Protein AF-A0A950G9J5-F1 (afdb_monomer_lite)

Secondary structure (DSSP, 8-state):
-HHHHHHHHHHHHHHHHHHHTTTTSEE--SS-BTTB-S-EE----HHHHHHHHHHHHHHHHHHHHHHHHTSTT--HHHHHHHHHHHHHHHHHHHHHHHHHHHH-----HHHHT--TTS---TT-EETTEEPP-TTSSSHHHHHHHHHHHHHHHHHHHHTT---HHHHHHHHHHHHHHHHTT-HHHHHHHHHHHHHHHHHHHHTT----HHHHHHHHHHHHHHHHIIIIIHHHH-TTTHHHHHHHHHHHH-TTSSHHHHHHHHHHHHHHHHH--

Foldseek 3Di:
DVLVVVLVVLLCCLPPVLVVCFQVDWADDPDPDVVDNDTDGRHNDPVSVVVNVVSVVVVVVVVVVVVQCPDPPDPVVVVLVVLLVVLVVLLVQQVVVVCCQQPVDDHPCCVLVVDPVAQAPQPDDQQPDGATQRSHSALLVSLVSLLVLLVSLLLCVQVVVDDVSSVVSNVSSLLSSLSNLDPSNLCCLLPVLVVVCVVCVVVVNNRPPVSVVVSVVSNVCSVCVLVPVQCVSDVVCPVSSCRSVCCSVVVCPDPVNVSVVVVVVVVVVVVVD

Sequence (273 aa):
MPLFLVTVYALASAVLLPRFLEGAVHVWPQRLDPLIRDAAPLSPSRGNLTQSFYLILDVSLVTLTALYATRRRFQHIVLAKTFLCSGYVAVFIALWQFASNLTGLFYPEQFLHSNTTWTIFSAQVVGDVRRLNGSFPEPSSLAFFLCGVVFSCFWLVLRGHRRTSVSVLLVLATFTNLLSTSTTAIVATAVGMPAMIVIQWVRGRAPGLGLIGLGLAAILATGLFGTMILPAVAPKLNRAIYEVVQGTAEKEQTDSYDVRTRMDRDSIDVAFE

pLDDT: mean 75.79, std 15.03, range [42.34, 96.88]

Structure (mmCIF, N/CA/C/O backbone):
data_AF-A0A950G9J5-F1
#
_entry.id   AF-A0A950G9J5-F1
#
loop_
_atom_site.group_PDB
_atom_site.id
_atom_site.type_symbol
_atom_site.label_atom_id
_atom_site.label_alt_id
_atom_site.label_comp_id
_atom_site.label_asym_id
_atom_site.label_entity_id
_atom_site.label_seq_id
_atom_site.pdbx_PDB_ins_code
_atom_site.Cartn_x
_atom_site.Cartn_y
_atom_site.Cartn_z
_atom_site.occupancy
_atom_site.B_iso_or_equiv
_atom_site.auth_seq_id
_atom_site.auth_comp_id
_atom_site.auth_asym_id
_atom_site.auth_atom_id
_atom_site.pdbx_PDB_model_num
ATOM 1 N N . MET A 1 1 ? -18.919 5.846 -14.895 1.00 68.69 1 MET A N 1
ATOM 2 C CA . MET A 1 1 ? -18.792 6.680 -16.108 1.00 68.69 1 MET A CA 1
ATOM 3 C C . MET A 1 1 ? -17.338 7.042 -16.405 1.00 68.69 1 MET A C 1
ATOM 5 O O . MET A 1 1 ? -16.856 6.529 -17.403 1.00 68.69 1 MET A O 1
ATOM 9 N N . PRO A 1 2 ? -16.592 7.783 -15.558 1.00 87.06 2 PRO A N 1
ATOM 10 C CA . PRO A 1 2 ? -15.211 8.174 -15.887 1.00 87.06 2 PRO A CA 1
ATOM 11 C C . PRO A 1 2 ? -14.258 6.981 -16.059 1.00 87.06 2 PRO A C 1
ATOM 13 O O . PRO A 1 2 ? -13.488 6.966 -17.010 1.00 87.06 2 PRO A O 1
ATOM 16 N N . LEU A 1 3 ? -14.373 5.946 -15.213 1.00 87.94 3 LEU A N 1
ATOM 17 C CA . LEU A 1 3 ? -13.550 4.731 -15.314 1.00 87.94 3 LEU A CA 1
ATOM 18 C C . LEU A 1 3 ? -13.645 4.079 -16.703 1.00 87.94 3 LEU A C 1
ATOM 20 O O . LEU A 1 3 ? -12.627 3.868 -17.343 1.00 87.94 3 LEU A O 1
ATOM 24 N N . PHE A 1 4 ? -14.863 3.833 -17.195 1.00 90.06 4 PHE A N 1
ATOM 25 C CA . PHE A 1 4 ? -15.083 3.190 -18.493 1.00 90.06 4 PHE A CA 1
ATOM 26 C C . PHE A 1 4 ? -14.575 4.027 -19.669 1.00 90.06 4 PHE A C 1
ATOM 28 O O . PHE A 1 4 ? -14.038 3.464 -20.615 1.00 90.06 4 PHE A O 1
ATOM 35 N N . LEU A 1 5 ? -14.711 5.356 -19.609 1.00 92.31 5 LEU A N 1
ATOM 36 C CA . LEU A 1 5 ? -14.185 6.241 -20.653 1.00 92.31 5 LEU A CA 1
ATOM 37 C C . LEU A 1 5 ? -12.657 6.161 -20.725 1.00 92.31 5 LEU A C 1
ATOM 39 O O . LEU A 1 5 ? -12.106 6.013 -21.813 1.00 92.31 5 LEU A O 1
ATOM 43 N N . VAL A 1 6 ? -11.986 6.181 -19.569 1.00 92.00 6 VAL A N 1
ATOM 44 C CA . VAL A 1 6 ? -10.530 6.002 -19.490 1.00 92.00 6 VAL A CA 1
ATOM 45 C C . VAL A 1 6 ? -10.125 4.613 -19.985 1.00 92.00 6 VAL A C 1
ATOM 47 O O . VAL A 1 6 ? -9.149 4.498 -20.717 1.00 92.00 6 VAL A O 1
ATOM 50 N N . THR A 1 7 ? -10.889 3.566 -19.659 1.00 92.62 7 THR A N 1
ATOM 51 C CA . THR A 1 7 ? -10.638 2.208 -20.162 1.00 92.62 7 THR A CA 1
ATOM 52 C C . THR A 1 7 ? -10.741 2.135 -21.679 1.00 92.62 7 THR A C 1
ATOM 54 O O . THR A 1 7 ? -9.837 1.613 -22.320 1.00 92.62 7 THR A O 1
ATOM 57 N N . VAL A 1 8 ? -11.812 2.672 -22.270 1.00 94.12 8 VAL A N 1
ATOM 58 C CA . VAL A 1 8 ? -11.995 2.677 -23.729 1.00 94.12 8 VAL A CA 1
ATOM 59 C C . VAL A 1 8 ? -10.877 3.462 -24.408 1.00 94.12 8 VAL A C 1
ATOM 61 O O . VAL A 1 8 ? -10.303 2.977 -25.379 1.00 94.12 8 VAL A O 1
ATOM 64 N N . TYR A 1 9 ? -10.521 4.631 -23.870 1.00 94.31 9 TYR A N 1
ATOM 65 C CA . TYR A 1 9 ? -9.397 5.424 -24.361 1.00 94.31 9 TYR A CA 1
ATOM 66 C C . TYR A 1 9 ? -8.078 4.640 -24.309 1.00 94.31 9 TYR A C 1
ATOM 68 O O . TYR A 1 9 ? -7.367 4.563 -25.310 1.00 94.31 9 TYR A O 1
ATOM 76 N N . ALA A 1 10 ? -7.777 3.999 -23.177 1.00 92.19 10 ALA A N 1
ATOM 77 C CA . ALA A 1 10 ? -6.569 3.200 -23.011 1.00 92.19 10 ALA A CA 1
ATOM 78 C C . ALA A 1 10 ? -6.528 2.018 -23.993 1.00 92.19 10 ALA A C 1
ATOM 80 O O . ALA A 1 10 ? -5.521 1.832 -24.672 1.00 92.19 10 ALA A O 1
ATOM 81 N N . LEU A 1 11 ? -7.629 1.275 -24.148 1.00 93.31 11 LEU A N 1
ATOM 82 C CA . LEU A 1 11 ? -7.722 0.165 -25.103 1.00 93.31 11 LEU A CA 1
ATOM 83 C C . LEU A 1 11 ? -7.553 0.632 -26.553 1.00 93.31 11 LEU A C 1
ATOM 85 O O . LEU A 1 11 ? -6.810 0.014 -27.315 1.00 93.31 11 LEU A O 1
ATOM 89 N N . ALA A 1 12 ? -8.195 1.740 -26.928 1.00 92.62 12 ALA A N 1
ATOM 90 C CA . ALA A 1 12 ? -8.039 2.324 -28.255 1.00 92.62 12 ALA A CA 1
ATOM 91 C C . ALA A 1 12 ? -6.582 2.744 -28.497 1.00 92.62 12 ALA A C 1
ATOM 93 O O . ALA A 1 12 ? -5.999 2.387 -29.518 1.00 92.62 12 ALA A O 1
ATOM 94 N N . SER A 1 13 ? -5.959 3.426 -27.532 1.00 90.31 13 SER A N 1
ATOM 95 C CA . SER A 1 13 ? -4.561 3.855 -27.631 1.00 90.31 13 SER A CA 1
ATOM 96 C C . SER A 1 13 ? -3.588 2.676 -27.747 1.00 90.31 13 SER A C 1
ATOM 98 O O . SER A 1 13 ? -2.684 2.718 -28.577 1.00 90.31 13 SER A O 1
ATOM 100 N N . ALA A 1 14 ? -3.820 1.583 -27.011 1.00 88.69 14 ALA A N 1
ATOM 101 C CA . ALA A 1 14 ? -2.971 0.394 -27.021 1.00 88.69 14 ALA A CA 1
ATOM 102 C C . ALA A 1 14 ? -2.957 -0.340 -28.373 1.00 88.69 14 ALA A C 1
ATOM 104 O O . ALA A 1 14 ? -1.979 -1.030 -28.671 1.00 88.69 14 ALA A O 1
ATOM 105 N N . VAL A 1 15 ? -4.016 -0.190 -29.180 1.00 88.31 15 VAL A N 1
ATOM 106 C CA . VAL A 1 15 ? -4.144 -0.781 -30.523 1.00 88.31 15 VAL A CA 1
ATOM 107 C C . VAL A 1 15 ? -3.722 0.197 -31.620 1.00 88.31 15 VAL A C 1
ATOM 109 O O . VAL A 1 15 ? -3.069 -0.208 -32.581 1.00 88.31 15 VAL A O 1
ATOM 112 N N . LEU A 1 16 ? -4.105 1.469 -31.496 1.00 90.62 16 LEU A N 1
ATOM 113 C CA . LEU A 1 16 ? -3.913 2.472 -32.540 1.00 90.62 16 LEU A CA 1
ATOM 114 C C . LEU A 1 16 ? -2.498 3.061 -32.518 1.00 90.62 16 LEU A C 1
ATOM 116 O O . LEU A 1 16 ? -1.833 3.064 -33.552 1.00 90.62 16 LEU A O 1
ATOM 120 N N . LEU A 1 17 ? -2.008 3.522 -31.362 1.00 88.88 17 LEU A N 1
ATOM 121 C CA . LEU A 1 17 ? -0.735 4.253 -31.284 1.00 88.88 17 LEU A CA 1
ATOM 122 C C . LEU A 1 17 ? 0.480 3.453 -31.775 1.00 88.88 17 LEU A C 1
ATOM 124 O O . LEU A 1 17 ? 1.263 4.026 -32.526 1.00 88.88 17 LEU A O 1
ATOM 128 N N . PRO A 1 18 ? 0.640 2.150 -31.460 1.00 86.19 18 PRO A N 1
ATOM 129 C CA . PRO A 1 18 ? 1.789 1.386 -31.948 1.00 86.19 18 PRO A CA 1
ATOM 130 C C . PRO A 1 18 ? 1.838 1.239 -33.466 1.00 86.19 18 PRO A C 1
ATOM 132 O O . PRO A 1 18 ? 2.907 0.982 -33.994 1.00 86.19 18 PRO A O 1
ATOM 135 N N . ARG A 1 19 ? 0.691 1.364 -34.148 1.00 88.00 19 ARG A N 1
ATOM 136 C CA . ARG A 1 19 ? 0.592 1.301 -35.614 1.00 88.00 19 ARG A CA 1
ATOM 137 C C . ARG A 1 19 ? 0.794 2.668 -36.253 1.00 88.00 19 ARG A C 1
ATOM 139 O O . ARG A 1 19 ? 1.426 2.775 -37.291 1.00 88.00 19 ARG A O 1
ATOM 146 N N . PHE A 1 20 ? 0.247 3.719 -35.641 1.00 87.25 20 PHE A N 1
ATOM 147 C CA . PHE A 1 20 ? 0.413 5.087 -36.140 1.00 87.25 20 PHE A CA 1
ATOM 148 C C . PHE A 1 20 ? 1.844 5.604 -35.988 1.00 87.25 20 PHE A C 1
ATOM 150 O O . PHE A 1 20 ? 2.289 6.402 -36.803 1.00 87.25 20 PHE A O 1
ATOM 157 N N . LEU A 1 21 ? 2.542 5.161 -34.944 1.00 86.19 21 LEU A N 1
ATOM 158 C CA . LEU A 1 21 ? 3.904 5.578 -34.613 1.00 86.19 21 LEU A CA 1
ATOM 159 C C . LEU A 1 21 ? 4.929 4.472 -34.907 1.00 86.19 21 LEU A C 1
ATOM 161 O O . LEU A 1 21 ? 6.044 4.507 -34.384 1.00 86.19 21 LEU A O 1
ATOM 165 N N . GLU A 1 22 ? 4.540 3.479 -35.711 1.00 85.38 22 GLU A N 1
ATOM 166 C CA . GLU A 1 22 ? 5.385 2.336 -36.041 1.00 85.38 22 GLU A CA 1
ATOM 167 C C . GLU A 1 22 ? 6.672 2.803 -36.726 1.00 85.38 22 GLU A C 1
ATOM 169 O O . GLU A 1 22 ? 6.629 3.545 -37.707 1.00 85.38 22 GLU A O 1
ATOM 174 N N . GLY A 1 23 ? 7.827 2.424 -36.174 1.00 80.31 23 GLY A N 1
ATOM 175 C CA . GLY A 1 23 ? 9.145 2.830 -36.683 1.00 80.31 23 GLY A CA 1
ATOM 176 C C . GLY A 1 23 ? 9.508 4.314 -36.515 1.00 80.31 23 GLY A C 1
ATOM 177 O O . GLY A 1 23 ? 10.674 4.660 -36.673 1.00 80.31 23 GLY A O 1
ATOM 178 N N . ALA A 1 24 ? 8.555 5.181 -36.162 1.00 81.06 24 ALA A N 1
ATOM 179 C CA . ALA A 1 24 ? 8.783 6.613 -35.955 1.00 81.06 24 ALA A CA 1
ATOM 180 C C . ALA A 1 24 ? 9.247 6.949 -34.529 1.00 81.06 24 ALA A C 1
ATOM 182 O O . ALA A 1 24 ? 9.885 7.975 -34.312 1.00 81.06 24 ALA A O 1
ATOM 183 N N . VAL A 1 25 ? 8.920 6.100 -33.550 1.00 81.19 25 VAL A N 1
ATOM 184 C CA . VAL A 1 25 ? 9.275 6.291 -32.137 1.00 81.19 25 VAL A CA 1
ATOM 185 C C . VAL A 1 25 ? 10.049 5.074 -31.650 1.00 81.19 25 VAL A C 1
ATOM 187 O O . VAL A 1 25 ? 9.590 3.948 -31.825 1.00 81.19 25 VAL A O 1
ATOM 190 N N . HIS A 1 26 ? 11.198 5.285 -31.013 1.00 80.00 26 HIS A N 1
ATOM 191 C CA . HIS A 1 26 ? 11.937 4.216 -30.345 1.00 80.00 26 HIS A CA 1
ATOM 192 C C . HIS A 1 26 ? 11.438 4.069 -28.908 1.00 80.00 26 HIS A C 1
ATOM 194 O O . HIS A 1 26 ? 11.263 5.051 -28.191 1.00 80.00 26 HIS A O 1
ATOM 200 N N . VAL A 1 27 ? 11.166 2.834 -28.494 1.00 77.62 27 VAL A N 1
ATOM 201 C CA . VAL A 1 27 ? 10.678 2.514 -27.155 1.00 77.62 27 VAL A CA 1
ATOM 202 C C . VAL A 1 27 ? 11.496 1.404 -26.534 1.00 77.62 27 VAL A C 1
ATOM 204 O O . VAL A 1 27 ? 11.954 0.465 -27.187 1.00 77.62 27 VAL A O 1
ATOM 207 N N . TRP A 1 28 ? 11.620 1.483 -25.221 1.00 75.44 28 TRP A N 1
ATOM 208 C CA . TRP A 1 28 ? 12.223 0.416 -24.456 1.00 75.44 28 TRP A CA 1
ATOM 209 C C . TRP A 1 28 ? 11.244 -0.751 -24.279 1.00 75.44 28 TRP A C 1
ATOM 211 O O . TRP A 1 28 ? 10.085 -0.538 -23.898 1.00 75.44 28 TRP A O 1
ATOM 221 N N . PRO A 1 29 ? 11.670 -1.995 -24.553 1.00 70.69 29 PRO A N 1
ATOM 222 C CA . PRO A 1 29 ? 10.783 -3.145 -24.495 1.00 70.69 29 PRO A CA 1
ATOM 223 C C . PRO A 1 29 ? 10.323 -3.432 -23.057 1.00 70.69 29 PRO A C 1
ATOM 225 O O . PRO A 1 29 ? 11.100 -3.416 -22.106 1.00 70.69 29 PRO A O 1
ATOM 228 N N . GLN A 1 30 ? 9.033 -3.754 -22.898 1.00 64.88 30 GLN A N 1
ATOM 229 C CA . GLN A 1 30 ? 8.416 -4.041 -21.590 1.00 64.88 30 GLN A CA 1
ATOM 230 C C . GLN A 1 30 ? 8.987 -5.283 -20.893 1.00 64.88 30 GLN A C 1
ATOM 232 O O . GLN A 1 30 ? 8.911 -5.405 -19.671 1.00 64.88 30 GLN A O 1
ATOM 237 N N . ARG A 1 31 ? 9.524 -6.230 -21.665 1.00 61.94 31 ARG A N 1
ATOM 238 C CA . ARG A 1 31 ? 10.379 -7.302 -21.162 1.00 61.94 31 ARG A CA 1
ATOM 239 C C . ARG A 1 31 ? 11.755 -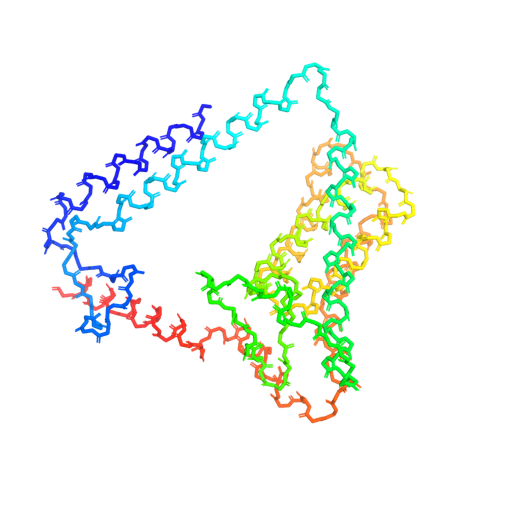7.073 -21.753 1.00 61.94 31 ARG A C 1
ATOM 241 O O . ARG A 1 31 ? 11.878 -7.059 -22.972 1.00 61.94 31 ARG A O 1
ATOM 248 N N . LEU A 1 32 ? 12.748 -6.917 -20.886 1.00 57.34 32 LEU A N 1
ATOM 249 C CA . LEU A 1 32 ? 14.148 -6.901 -21.287 1.00 57.34 32 LEU A CA 1
ATOM 250 C C . LEU A 1 32 ? 14.461 -8.271 -21.896 1.00 57.34 32 LEU A C 1
ATOM 252 O O . LEU A 1 32 ? 14.523 -9.275 -21.183 1.00 57.34 32 LEU A O 1
ATOM 256 N N . ASP A 1 33 ? 14.563 -8.321 -23.219 1.00 56.34 33 ASP A N 1
ATOM 257 C CA . ASP A 1 33 ? 15.090 -9.486 -23.913 1.00 56.34 33 ASP A CA 1
ATOM 258 C C . ASP A 1 33 ? 16.612 -9.479 -23.699 1.00 56.34 33 ASP A C 1
ATOM 260 O O . ASP A 1 33 ? 17.244 -8.446 -23.934 1.00 56.34 33 ASP A O 1
ATOM 264 N N . PRO A 1 34 ? 17.236 -10.581 -23.247 1.00 55.72 34 PRO A N 1
ATOM 265 C CA . PRO A 1 34 ? 18.688 -10.641 -23.113 1.00 55.72 34 PRO A CA 1
ATOM 266 C C . PRO A 1 34 ? 19.445 -10.252 -24.396 1.00 55.72 34 PRO A C 1
ATOM 268 O O . PRO A 1 34 ? 20.601 -9.834 -24.300 1.00 55.72 34 PRO A O 1
ATOM 271 N N . LEU A 1 35 ? 18.806 -10.397 -25.566 1.00 55.34 35 LEU A N 1
ATOM 272 C CA . LEU A 1 35 ? 19.358 -10.100 -26.890 1.00 55.34 35 LEU A CA 1
ATOM 273 C C . LEU A 1 35 ? 19.083 -8.669 -27.379 1.00 55.34 35 LEU A C 1
ATOM 275 O O . LEU A 1 35 ? 19.816 -8.186 -28.236 1.00 55.34 35 LEU A O 1
ATOM 279 N N . ILE A 1 36 ? 18.058 -7.991 -26.853 1.00 56.00 36 ILE A N 1
ATOM 280 C CA . ILE A 1 36 ? 17.687 -6.620 -27.238 1.00 56.00 36 ILE A CA 1
ATOM 281 C C . ILE A 1 36 ? 17.805 -5.755 -25.991 1.00 56.00 36 ILE A C 1
ATOM 283 O O . ILE A 1 36 ? 16.876 -5.640 -25.189 1.00 56.00 36 ILE A O 1
ATOM 287 N N . ARG A 1 37 ? 19.003 -5.197 -25.813 1.00 58.41 37 ARG A N 1
ATOM 288 C CA . ARG A 1 37 ? 19.369 -4.389 -24.647 1.00 58.41 37 ARG A CA 1
ATOM 289 C C . ARG A 1 37 ? 19.199 -2.882 -24.880 1.00 58.41 37 ARG A C 1
ATOM 291 O O . ARG A 1 37 ? 19.392 -2.124 -23.937 1.00 58.41 37 ARG A O 1
ATOM 298 N N . ASP A 1 38 ? 18.786 -2.498 -26.087 1.00 66.56 38 ASP A N 1
ATOM 299 C CA . ASP A 1 38 ? 18.672 -1.115 -26.550 1.00 66.56 38 ASP A CA 1
ATOM 300 C C . ASP A 1 38 ? 17.224 -0.778 -26.949 1.00 66.56 38 ASP A C 1
ATOM 302 O O . ASP A 1 38 ? 16.365 -1.662 -27.070 1.00 66.56 38 ASP A O 1
ATOM 306 N N . ALA A 1 39 ? 16.944 0.511 -27.152 1.00 71.06 39 ALA A N 1
ATOM 307 C CA . ALA A 1 39 ? 15.641 0.979 -27.606 1.00 71.06 39 ALA A CA 1
ATOM 308 C C . ALA A 1 39 ? 15.293 0.378 -28.982 1.00 71.06 39 ALA A C 1
ATOM 310 O O . ALA A 1 39 ? 16.069 0.454 -29.933 1.00 71.06 39 ALA A O 1
ATOM 311 N N . ALA A 1 40 ? 14.107 -0.217 -29.094 1.00 76.38 40 ALA A N 1
ATOM 312 C CA . ALA A 1 40 ? 13.625 -0.832 -30.326 1.00 76.38 40 ALA A CA 1
ATOM 313 C C . ALA A 1 40 ? 12.544 0.050 -30.964 1.00 76.38 40 ALA A C 1
ATOM 315 O O . ALA A 1 40 ? 11.810 0.731 -30.242 1.00 76.38 40 ALA A O 1
ATOM 316 N N . PRO A 1 41 ? 12.389 0.041 -32.298 1.00 80.25 41 PRO A N 1
ATOM 317 C CA . PRO A 1 41 ? 11.296 0.761 -32.934 1.00 80.25 41 PRO A CA 1
ATOM 318 C C . PRO A 1 41 ? 9.953 0.272 -32.383 1.00 80.25 41 PRO A C 1
ATOM 320 O O . PRO A 1 41 ? 9.708 -0.933 -32.241 1.00 80.25 41 PRO A O 1
ATOM 323 N N . LEU A 1 42 ? 9.076 1.224 -32.065 1.00 81.12 42 LEU A N 1
ATOM 324 C CA . LEU A 1 42 ? 7.729 0.944 -31.604 1.00 81.12 42 LEU A CA 1
ATOM 325 C C . LEU A 1 42 ? 7.023 0.100 -32.658 1.00 81.12 42 LEU A C 1
ATOM 327 O O . LEU A 1 42 ? 6.987 0.444 -33.836 1.00 81.12 42 LEU A O 1
ATOM 331 N N . SER A 1 43 ? 6.474 -1.018 -32.209 1.00 82.56 43 SER A N 1
ATOM 332 C CA . SER A 1 43 ? 5.720 -1.946 -33.037 1.00 82.56 43 SER A CA 1
ATOM 333 C C . SER A 1 43 ? 4.612 -2.592 -32.203 1.00 82.56 43 SER A C 1
ATOM 335 O O . SER A 1 43 ? 4.701 -2.649 -30.967 1.00 82.56 43 SER A O 1
ATOM 337 N N . PRO A 1 44 ? 3.531 -3.077 -32.836 1.00 83.00 44 PRO A N 1
ATOM 338 C CA . PRO A 1 44 ? 2.490 -3.815 -32.135 1.00 83.00 44 PRO A CA 1
ATOM 339 C C . PRO A 1 44 ? 3.058 -5.064 -31.445 1.00 83.00 44 PRO A C 1
ATOM 341 O O . PRO A 1 44 ? 3.470 -6.023 -32.094 1.00 83.00 44 PRO A O 1
ATOM 344 N N . SER A 1 45 ? 3.042 -5.079 -30.111 1.00 82.69 45 SER A N 1
ATOM 345 C CA . SER A 1 45 ? 3.606 -6.175 -29.320 1.00 82.69 45 SER A CA 1
ATOM 346 C C . SER A 1 45 ? 2.534 -6.991 -28.588 1.00 82.69 45 SER A C 1
ATOM 348 O O . SER A 1 45 ? 1.431 -6.518 -28.296 1.00 82.69 45 SER A O 1
ATOM 350 N N . ARG A 1 46 ? 2.881 -8.227 -28.195 1.00 81.50 46 ARG A N 1
ATOM 351 C CA . ARG A 1 46 ? 2.049 -9.041 -27.284 1.00 81.50 46 ARG A CA 1
ATOM 352 C C . ARG A 1 46 ? 1.868 -8.382 -25.909 1.00 81.50 46 ARG A C 1
ATOM 354 O O . ARG A 1 46 ? 0.892 -8.682 -25.218 1.00 81.50 46 ARG A O 1
ATOM 361 N N . GLY A 1 47 ? 2.777 -7.481 -25.524 1.00 79.62 47 GLY A N 1
ATOM 362 C CA . GLY A 1 47 ? 2.671 -6.679 -24.306 1.00 79.62 47 GLY A CA 1
ATOM 363 C C . GLY A 1 47 ? 1.413 -5.814 -24.309 1.00 79.62 47 GLY A C 1
ATOM 364 O O . GLY A 1 47 ? 0.641 -5.860 -23.356 1.00 79.62 47 GLY A O 1
ATOM 365 N N . ASN A 1 48 ? 1.120 -5.142 -25.425 1.00 84.25 48 ASN A N 1
ATOM 366 C CA . ASN A 1 48 ? -0.064 -4.292 -25.583 1.00 84.25 48 ASN A CA 1
ATOM 367 C C . ASN A 1 48 ? -1.370 -5.073 -25.388 1.00 84.25 48 ASN A C 1
ATOM 369 O O . ASN A 1 48 ? -2.280 -4.600 -24.707 1.00 84.25 48 ASN A O 1
ATOM 373 N N . LEU A 1 49 ? -1.447 -6.287 -25.943 1.00 84.38 49 LEU A N 1
ATOM 374 C CA . LEU A 1 49 ? -2.600 -7.172 -25.763 1.00 84.38 49 LEU A CA 1
ATOM 375 C C . LEU A 1 49 ? -2.726 -7.630 -24.310 1.00 84.38 49 LEU A C 1
ATOM 377 O O . LEU A 1 49 ? -3.799 -7.529 -23.725 1.00 84.38 49 LEU A O 1
ATOM 381 N N . THR A 1 50 ? -1.626 -8.085 -23.710 1.00 85.56 50 THR A N 1
ATOM 382 C CA . THR A 1 50 ? -1.619 -8.589 -22.329 1.00 85.56 50 THR A CA 1
ATOM 383 C C . THR A 1 50 ? -2.033 -7.499 -21.335 1.00 85.56 50 THR A C 1
ATOM 385 O O . THR A 1 50 ? -2.908 -7.729 -20.505 1.00 85.56 50 THR A O 1
ATOM 388 N N . GLN A 1 51 ? -1.480 -6.288 -21.464 1.00 85.12 51 GLN A N 1
ATOM 389 C CA . GLN A 1 51 ? -1.840 -5.136 -20.628 1.00 85.12 51 GLN A CA 1
ATOM 390 C C . GLN A 1 51 ? -3.301 -4.713 -20.826 1.00 85.12 51 GLN A C 1
ATOM 392 O O . GLN A 1 51 ? -3.994 -4.400 -19.860 1.00 85.12 51 GLN A O 1
ATOM 397 N N . SER A 1 52 ? -3.800 -4.7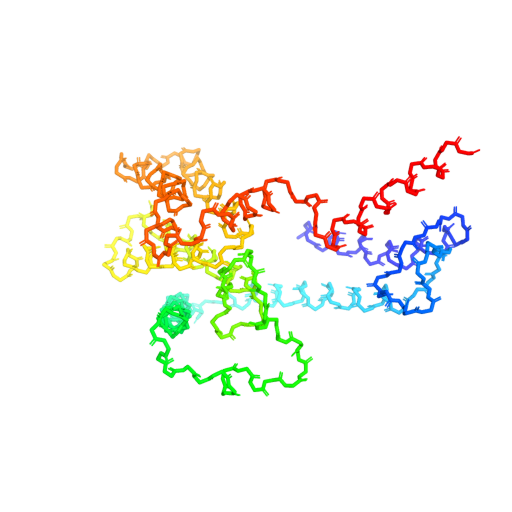67 -22.064 1.00 89.56 52 SER A N 1
ATOM 398 C CA . SER A 1 52 ? -5.214 -4.507 -22.361 1.00 89.56 52 SER A CA 1
ATOM 399 C C . SER A 1 52 ? -6.133 -5.520 -21.673 1.00 89.56 52 SER A C 1
ATOM 401 O O . SER A 1 52 ? -7.144 -5.137 -21.086 1.00 89.56 52 SER A O 1
ATOM 403 N N . PHE A 1 53 ? -5.769 -6.806 -21.687 1.00 89.94 53 PHE A N 1
ATOM 404 C CA . PHE A 1 53 ? -6.506 -7.847 -20.969 1.00 89.94 53 PHE A CA 1
ATOM 405 C C . PHE A 1 53 ? -6.478 -7.640 -19.455 1.00 89.94 53 PHE A C 1
ATOM 407 O O . PHE A 1 53 ? -7.527 -7.759 -18.824 1.00 89.94 53 PHE A O 1
ATOM 414 N N . TYR A 1 54 ? -5.327 -7.289 -18.873 1.00 88.25 54 TYR A N 1
ATOM 415 C CA . TYR A 1 54 ? -5.245 -6.956 -17.448 1.00 88.25 54 TYR A CA 1
ATOM 416 C C . TYR A 1 54 ? -6.153 -5.782 -17.090 1.00 88.25 54 TYR A C 1
ATOM 418 O O . TYR A 1 54 ? -6.950 -5.898 -16.164 1.00 88.25 54 TYR A O 1
ATOM 426 N N . LEU A 1 55 ? -6.142 -4.709 -17.885 1.00 91.12 55 LEU A N 1
ATOM 427 C CA . LEU A 1 55 ? -7.023 -3.566 -17.663 1.00 91.12 55 LEU A CA 1
ATOM 428 C C . LEU A 1 55 ? -8.511 -3.953 -17.729 1.00 91.12 55 LEU A C 1
ATOM 430 O O . LEU A 1 55 ? -9.302 -3.511 -16.896 1.00 91.12 55 LEU A O 1
ATOM 434 N N . ILE A 1 56 ? -8.906 -4.785 -18.699 1.00 92.62 56 ILE A N 1
ATOM 435 C CA . ILE A 1 56 ? -10.287 -5.283 -18.811 1.00 92.62 56 ILE A CA 1
ATOM 436 C C . ILE A 1 56 ? -10.663 -6.113 -17.582 1.00 92.62 56 ILE A C 1
ATOM 438 O O . ILE A 1 56 ? -11.758 -5.932 -17.041 1.00 92.62 56 ILE A O 1
ATOM 442 N N . LEU A 1 57 ? -9.781 -7.011 -17.138 1.00 91.56 57 LEU A N 1
ATOM 443 C CA . LEU A 1 57 ? -10.008 -7.842 -15.958 1.00 91.56 57 LEU A CA 1
ATOM 444 C C . LEU A 1 57 ? -10.145 -6.988 -14.698 1.00 91.56 57 LEU A C 1
ATOM 446 O O . LEU A 1 57 ? -11.115 -7.169 -13.965 1.00 91.56 57 LEU A O 1
ATOM 450 N N . ASP A 1 58 ? -9.261 -6.016 -14.488 1.00 90.31 58 ASP A N 1
ATOM 451 C CA . ASP A 1 58 ? -9.306 -5.116 -13.335 1.00 90.31 58 ASP A CA 1
ATOM 452 C C . ASP A 1 58 ? -10.599 -4.296 -13.311 1.00 90.31 58 ASP A C 1
ATOM 454 O O . ASP A 1 58 ? -11.301 -4.251 -12.299 1.00 90.31 58 ASP A O 1
ATOM 458 N N . VAL A 1 59 ? -10.980 -3.695 -14.443 1.00 92.69 59 VAL A N 1
ATOM 459 C CA . VAL A 1 59 ? -12.224 -2.914 -14.554 1.00 92.69 59 VAL A CA 1
ATOM 460 C C . VAL A 1 59 ? -13.448 -3.800 -14.335 1.00 92.69 59 VAL A C 1
ATOM 462 O O . VAL A 1 59 ? -14.395 -3.388 -13.657 1.00 92.69 59 VAL A O 1
ATOM 465 N N . SER A 1 60 ? -13.430 -5.026 -14.860 1.00 91.88 60 SER A N 1
ATOM 466 C CA . SER A 1 60 ? -14.501 -6.004 -14.659 1.00 91.88 60 SER A CA 1
ATOM 467 C C . SER A 1 60 ? -14.606 -6.408 -13.192 1.00 91.88 60 SER A C 1
ATOM 469 O O . SER A 1 60 ? -15.695 -6.358 -12.626 1.00 91.88 60 SER A O 1
ATOM 471 N N . LEU A 1 61 ? -13.486 -6.733 -12.544 1.00 91.69 61 LEU A N 1
ATOM 472 C CA . LEU A 1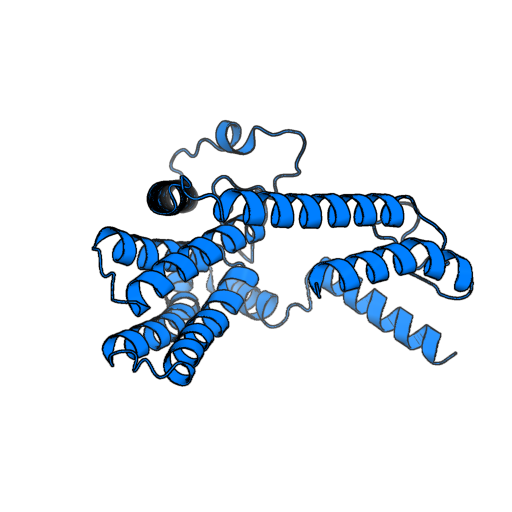 61 ? -13.426 -7.087 -11.128 1.00 91.69 61 LEU A CA 1
ATOM 473 C C . LEU A 1 61 ? -13.923 -5.944 -10.247 1.00 91.69 61 LEU A C 1
ATOM 475 O O . LEU A 1 61 ? -14.770 -6.170 -9.383 1.00 91.69 61 LEU A O 1
ATOM 479 N N . VAL A 1 62 ? -13.469 -4.713 -10.486 1.00 89.81 62 VAL A N 1
ATOM 480 C CA . VAL A 1 62 ? -13.924 -3.527 -9.748 1.00 89.81 62 VAL A CA 1
ATOM 481 C C . VAL A 1 62 ? -15.424 -3.308 -9.945 1.00 89.81 62 VAL A C 1
ATOM 483 O O . VAL A 1 62 ? -16.148 -3.095 -8.972 1.00 89.81 62 VAL A O 1
ATOM 486 N N . THR A 1 63 ? -15.917 -3.412 -11.181 1.00 90.75 63 THR A N 1
ATOM 487 C CA . THR A 1 63 ? -17.340 -3.217 -11.495 1.00 90.75 63 THR A CA 1
ATOM 488 C C . THR A 1 63 ? -18.208 -4.292 -10.848 1.00 90.75 63 THR A C 1
ATOM 490 O O . THR A 1 63 ? -19.185 -3.971 -10.172 1.00 90.75 63 THR A O 1
ATOM 493 N N . LEU A 1 64 ? -17.842 -5.566 -11.000 1.00 91.19 64 LEU A N 1
ATOM 494 C CA . LEU A 1 64 ? -18.553 -6.692 -10.396 1.00 91.19 64 LEU A CA 1
ATOM 495 C C . LEU A 1 64 ? -18.529 -6.607 -8.869 1.00 91.19 64 LEU A C 1
ATOM 497 O O . LEU A 1 64 ? -19.557 -6.831 -8.232 1.00 91.19 64 LEU A O 1
ATOM 501 N N . THR A 1 65 ? -17.398 -6.213 -8.283 1.00 87.69 65 THR A N 1
ATOM 502 C CA . THR A 1 65 ? -17.275 -5.998 -6.837 1.00 87.69 65 THR A CA 1
ATOM 503 C C . THR A 1 65 ? -18.181 -4.861 -6.373 1.00 87.69 65 THR A C 1
ATOM 505 O O . THR A 1 65 ? -18.887 -5.021 -5.381 1.00 87.69 65 THR A O 1
ATOM 508 N N . ALA A 1 66 ? -18.239 -3.741 -7.099 1.00 87.44 66 ALA A N 1
ATOM 509 C CA . ALA A 1 66 ? -19.130 -2.626 -6.779 1.00 87.44 66 ALA A CA 1
ATOM 510 C C . ALA A 1 66 ? -20.617 -3.020 -6.889 1.00 87.44 66 ALA A C 1
ATOM 512 O O . ALA A 1 66 ? -21.417 -2.711 -6.001 1.00 87.44 66 ALA A O 1
ATOM 513 N N . LEU A 1 67 ? -20.995 -3.756 -7.939 1.00 89.25 67 LEU A N 1
ATOM 514 C CA . LEU A 1 67 ? -22.352 -4.286 -8.114 1.00 89.25 67 LEU A CA 1
ATOM 515 C C . LEU A 1 67 ? -22.720 -5.299 -7.025 1.00 89.25 67 LEU A C 1
ATOM 517 O O . LEU A 1 67 ? -23.844 -5.308 -6.528 1.00 89.25 67 LEU A O 1
ATOM 521 N N . TYR A 1 68 ? -21.782 -6.154 -6.625 1.00 87.06 68 TYR A N 1
ATOM 522 C CA . TYR A 1 68 ? -21.997 -7.104 -5.541 1.00 87.06 68 TYR A CA 1
ATOM 523 C C . TYR A 1 68 ? -22.123 -6.397 -4.184 1.00 87.06 68 TYR A C 1
ATOM 525 O O . TYR A 1 68 ? -23.045 -6.692 -3.421 1.00 87.06 68 TYR A O 1
ATOM 533 N N . ALA A 1 69 ? -21.260 -5.415 -3.917 1.00 84.81 69 ALA A N 1
ATOM 534 C CA . ALA A 1 69 ? -21.254 -4.636 -2.683 1.00 84.81 69 ALA A CA 1
ATOM 535 C C . ALA A 1 69 ? -22.508 -3.761 -2.515 1.00 84.81 69 ALA A C 1
ATOM 537 O O . ALA A 1 69 ? -22.860 -3.423 -1.392 1.00 84.81 69 ALA A O 1
ATOM 538 N N . THR A 1 70 ? -23.209 -3.408 -3.595 1.00 85.38 70 THR A N 1
ATOM 539 C CA . THR A 1 70 ? -24.456 -2.616 -3.541 1.00 85.38 70 THR A CA 1
ATOM 540 C C . THR A 1 70 ? -25.717 -3.456 -3.312 1.00 85.38 70 THR A C 1
ATOM 542 O O . THR A 1 70 ? -26.811 -2.909 -3.157 1.00 85.38 70 THR A O 1
ATOM 545 N N . ARG A 1 71 ? -25.606 -4.791 -3.238 1.00 86.94 71 ARG A N 1
ATOM 546 C CA . ARG A 1 71 ? -26.753 -5.668 -2.959 1.00 86.94 71 ARG A CA 1
ATOM 547 C C . ARG A 1 71 ? -27.251 -5.483 -1.522 1.00 86.94 71 ARG A C 1
ATOM 549 O O . ARG A 1 71 ? -26.474 -5.541 -0.577 1.00 86.94 71 ARG A O 1
ATOM 556 N N . ARG A 1 72 ? -28.577 -5.409 -1.331 1.00 75.31 72 ARG A N 1
ATOM 557 C CA . ARG A 1 72 ? -29.233 -5.239 -0.009 1.00 75.31 72 ARG A CA 1
ATOM 558 C C . ARG A 1 72 ? -28.809 -6.246 1.071 1.00 75.31 72 ARG A C 1
ATOM 560 O O . ARG A 1 72 ? -28.895 -5.931 2.250 1.00 75.31 72 ARG A O 1
ATOM 567 N N . ARG A 1 73 ? -28.403 -7.460 0.686 1.00 81.56 73 ARG A N 1
ATOM 568 C CA . ARG A 1 73 ? -27.987 -8.531 1.613 1.00 81.56 73 ARG A CA 1
ATOM 569 C C . ARG A 1 73 ? -26.472 -8.604 1.825 1.00 81.56 73 ARG A C 1
ATOM 571 O O . ARG A 1 73 ? -25.998 -9.542 2.459 1.00 81.56 73 ARG A O 1
ATOM 578 N N . PHE A 1 74 ? -25.704 -7.664 1.280 1.00 82.44 74 PHE A N 1
ATOM 579 C CA . PHE A 1 74 ? -24.258 -7.690 1.410 1.00 82.44 74 PHE A CA 1
ATOM 580 C C . PHE A 1 74 ? -23.839 -7.357 2.849 1.00 82.44 74 PHE A C 1
ATOM 582 O O . PHE A 1 74 ? -24.136 -6.296 3.398 1.00 82.44 74 PHE A O 1
ATOM 589 N N . GLN A 1 75 ? -23.136 -8.290 3.484 1.00 86.31 75 GLN A N 1
ATOM 590 C CA . GLN A 1 75 ? -22.719 -8.166 4.875 1.00 86.31 75 GLN A CA 1
ATOM 591 C C . GLN A 1 75 ? -21.395 -7.393 4.977 1.00 86.31 75 GLN A C 1
ATOM 593 O O . GLN A 1 75 ? -20.349 -7.966 5.279 1.00 86.31 75 GLN A O 1
ATOM 598 N N . HIS A 1 76 ? -21.439 -6.071 4.765 1.00 83.75 76 HIS A N 1
ATOM 599 C CA . HIS A 1 76 ? -20.255 -5.191 4.807 1.00 83.75 76 HIS A CA 1
ATOM 600 C C . HIS A 1 76 ? -19.414 -5.357 6.082 1.00 83.75 76 HIS A C 1
ATOM 602 O O . HIS A 1 76 ? -18.189 -5.271 6.046 1.00 83.75 76 HIS A O 1
ATOM 608 N N . ILE A 1 77 ? -20.072 -5.621 7.214 1.00 86.75 77 ILE A N 1
ATOM 609 C CA . ILE A 1 77 ? -19.415 -5.816 8.510 1.00 86.75 77 ILE A CA 1
ATOM 610 C C . ILE A 1 77 ? -18.571 -7.094 8.515 1.00 86.75 77 ILE A C 1
ATOM 612 O O . ILE A 1 77 ? -17.482 -7.090 9.083 1.00 86.75 77 ILE A O 1
ATOM 616 N N . VAL A 1 78 ? -19.057 -8.177 7.902 1.00 88.81 78 VAL A N 1
ATOM 617 C CA . VAL A 1 78 ? -18.310 -9.439 7.818 1.00 88.81 78 VAL A CA 1
ATOM 618 C C . VAL A 1 78 ? -17.083 -9.239 6.942 1.00 88.81 78 VAL A C 1
ATOM 620 O O . VAL A 1 78 ? -15.989 -9.548 7.393 1.00 88.81 78 VAL A O 1
ATOM 623 N N . LEU A 1 79 ? -17.232 -8.609 5.770 1.00 88.81 79 LEU A N 1
ATOM 624 C CA . LEU A 1 79 ? -16.090 -8.303 4.906 1.00 88.81 79 LEU A CA 1
ATOM 625 C C . LEU A 1 79 ? -15.034 -7.458 5.636 1.00 88.81 79 LEU A C 1
ATOM 627 O O . LEU A 1 79 ? -13.857 -7.807 5.622 1.00 88.81 79 LEU A O 1
ATOM 631 N N . ALA A 1 80 ? -15.449 -6.381 6.310 1.00 89.19 80 ALA A N 1
ATOM 632 C CA . ALA A 1 80 ? -14.532 -5.525 7.058 1.00 89.19 80 ALA A CA 1
ATOM 633 C C . ALA A 1 80 ? -13.820 -6.292 8.183 1.00 89.19 80 ALA A C 1
ATOM 635 O O . ALA A 1 80 ? -12.613 -6.151 8.356 1.00 89.19 80 ALA A O 1
ATOM 636 N N . LYS A 1 81 ? -14.537 -7.141 8.931 1.00 90.56 81 LYS A N 1
ATOM 637 C CA . LYS A 1 81 ? -13.937 -7.986 9.974 1.00 90.56 81 LYS A CA 1
ATOM 638 C C . LYS A 1 81 ? -12.942 -8.990 9.397 1.00 90.56 81 LYS A C 1
ATOM 640 O O . LYS A 1 81 ? -11.860 -9.127 9.957 1.00 90.56 81 LYS A O 1
ATOM 645 N N . THR A 1 82 ? -13.281 -9.655 8.294 1.00 92.75 82 THR A N 1
ATOM 646 C CA . THR A 1 82 ? -12.391 -10.606 7.618 1.00 92.75 82 THR A CA 1
ATOM 647 C C . THR A 1 82 ? -11.138 -9.906 7.104 1.00 92.75 82 THR A C 1
ATOM 649 O O . THR A 1 82 ? -10.037 -10.399 7.324 1.00 92.75 82 THR A O 1
ATOM 652 N N . PHE A 1 83 ? -11.280 -8.716 6.513 1.00 94.19 83 PHE A N 1
ATOM 653 C CA . PHE A 1 83 ? -10.144 -7.911 6.070 1.00 94.19 83 PHE A CA 1
ATOM 654 C C . PHE A 1 83 ? -9.228 -7.519 7.242 1.00 94.19 83 PHE A C 1
ATOM 656 O O . PHE A 1 83 ? -8.022 -7.749 7.189 1.00 94.19 83 PHE A O 1
ATOM 663 N N . LEU A 1 84 ? -9.781 -7.027 8.354 1.00 94.44 84 LEU A N 1
ATOM 664 C CA . LEU A 1 84 ? -8.983 -6.703 9.545 1.00 94.44 84 LEU A CA 1
ATOM 665 C C . LEU A 1 84 ? -8.328 -7.950 10.164 1.00 94.44 84 LEU A C 1
ATOM 667 O O . LEU A 1 84 ? -7.181 -7.890 10.597 1.00 94.44 84 LEU A O 1
ATOM 671 N N . CYS A 1 85 ? -9.020 -9.093 10.167 1.00 96.31 85 CYS A N 1
ATOM 672 C CA . CYS A 1 85 ? -8.463 -10.374 10.601 1.00 96.31 85 CYS A CA 1
ATOM 673 C C . CYS A 1 85 ? -7.276 -10.795 9.722 1.00 96.31 85 CYS A C 1
ATOM 675 O O . CYS A 1 85 ? -6.221 -11.135 10.251 1.00 96.31 85 CYS A O 1
ATOM 677 N N . SER A 1 86 ? -7.399 -10.672 8.397 1.00 95.75 86 SER A N 1
ATOM 678 C CA . SER A 1 86 ? -6.282 -10.919 7.478 1.00 95.75 86 SER A CA 1
ATOM 679 C C . SER A 1 86 ? -5.106 -9.963 7.713 1.00 95.75 86 SER A C 1
ATOM 681 O O . SER A 1 86 ? -3.955 -10.378 7.612 1.00 95.75 86 SER A O 1
ATOM 683 N N . GLY A 1 87 ? -5.377 -8.722 8.137 1.00 95.94 87 GLY A N 1
ATOM 684 C CA . GLY A 1 87 ? -4.355 -7.773 8.577 1.00 95.94 87 GLY A CA 1
ATOM 685 C C . GLY A 1 87 ? -3.538 -8.286 9.766 1.00 95.94 87 GLY A C 1
ATOM 686 O O . GLY A 1 87 ? -2.312 -8.224 9.730 1.00 95.94 87 GLY A O 1
ATOM 687 N N . TYR A 1 88 ? -4.189 -8.851 10.787 1.00 96.88 88 TYR A N 1
ATOM 688 C CA . TYR A 1 88 ? -3.485 -9.469 11.919 1.00 96.88 88 TYR A CA 1
ATOM 689 C C . TYR A 1 88 ? -2.617 -10.652 11.499 1.00 96.88 88 TYR A C 1
ATOM 691 O O . TYR A 1 88 ? -1.488 -10.766 11.966 1.00 96.88 88 TYR A O 1
ATOM 699 N N . VAL A 1 89 ? -3.129 -11.513 10.617 1.00 96.50 89 VAL A N 1
ATOM 700 C CA . VAL A 1 89 ? -2.374 -12.667 10.108 1.00 96.50 89 VAL A CA 1
ATOM 701 C C . VAL A 1 89 ? -1.132 -12.199 9.347 1.00 96.50 89 VAL A C 1
ATOM 703 O O . VAL A 1 89 ? -0.036 -12.684 9.615 1.00 96.50 89 VAL A O 1
ATOM 706 N N . ALA A 1 90 ? -1.274 -11.212 8.458 1.00 94.81 90 ALA A N 1
ATOM 707 C CA . ALA A 1 90 ? -0.153 -10.659 7.699 1.00 94.81 90 ALA A CA 1
ATOM 708 C C . ALA A 1 90 ? 0.910 -10.023 8.609 1.00 94.81 90 ALA A C 1
ATOM 710 O O . ALA A 1 90 ? 2.099 -10.296 8.454 1.00 94.81 90 ALA A O 1
ATOM 711 N N . VAL A 1 91 ? 0.483 -9.219 9.590 1.00 94.25 91 VAL A N 1
ATOM 712 C CA . VAL A 1 91 ? 1.369 -8.624 10.603 1.00 94.25 91 VAL A CA 1
ATOM 713 C C . VAL A 1 91 ? 2.096 -9.706 11.395 1.00 94.25 91 VAL A C 1
ATOM 715 O O . VAL A 1 91 ? 3.307 -9.618 11.567 1.00 94.25 91 VAL A O 1
ATOM 718 N N . PHE A 1 92 ? 1.383 -10.737 11.852 1.00 95.25 92 PHE A N 1
ATOM 719 C CA . PHE A 1 92 ? 1.973 -11.837 12.609 1.00 95.25 92 PHE A CA 1
ATOM 720 C C . PHE A 1 92 ? 3.062 -12.557 11.807 1.00 95.25 92 PHE A C 1
ATOM 722 O O . PHE A 1 92 ? 4.172 -12.719 12.305 1.00 95.25 92 PHE A O 1
ATOM 729 N N . ILE A 1 93 ? 2.782 -12.927 10.553 1.00 93.75 93 ILE A N 1
ATOM 730 C CA . ILE A 1 93 ? 3.751 -13.616 9.689 1.00 93.75 93 ILE A CA 1
ATOM 731 C C . ILE A 1 93 ? 4.974 -12.729 9.421 1.00 93.75 93 ILE A C 1
ATOM 733 O O . ILE A 1 93 ? 6.107 -13.199 9.506 1.00 93.75 93 ILE A O 1
ATOM 737 N N . ALA A 1 94 ? 4.770 -11.441 9.135 1.00 90.38 94 ALA A N 1
ATOM 738 C CA . ALA A 1 94 ? 5.868 -10.510 8.883 1.00 90.38 94 ALA A CA 1
ATOM 739 C C . ALA A 1 94 ? 6.726 -10.253 10.137 1.00 90.38 94 ALA A C 1
ATOM 741 O O . ALA A 1 94 ? 7.951 -10.201 10.041 1.00 90.38 94 ALA A O 1
ATOM 742 N N . LEU A 1 95 ? 6.117 -10.147 11.323 1.00 89.12 95 LEU A N 1
ATOM 743 C CA . LEU A 1 95 ? 6.855 -10.028 12.586 1.00 89.12 95 LEU A CA 1
ATOM 744 C C . LEU A 1 95 ? 7.565 -11.330 12.972 1.00 89.12 95 LEU A C 1
ATOM 746 O O . LEU A 1 95 ? 8.655 -11.275 13.536 1.00 89.12 95 LEU A O 1
ATOM 750 N N . TRP A 1 96 ? 7.003 -12.494 12.636 1.00 90.94 96 TRP A N 1
ATOM 751 C CA . TRP A 1 96 ? 7.693 -13.775 12.782 1.00 90.94 96 TRP A CA 1
ATOM 752 C C . TRP A 1 96 ? 8.923 -13.831 11.869 1.00 90.94 96 TRP A C 1
ATOM 754 O O . TRP A 1 96 ? 10.011 -14.157 12.341 1.00 90.94 96 TRP A O 1
ATOM 764 N N . GLN A 1 97 ? 8.802 -13.417 10.603 1.00 87.31 97 GLN A N 1
ATOM 765 C CA . GLN A 1 97 ? 9.958 -13.303 9.709 1.00 87.31 97 GLN A CA 1
ATOM 766 C C . GLN A 1 97 ? 11.018 -12.343 10.276 1.00 87.31 97 GLN A C 1
ATOM 768 O O . GLN A 1 97 ? 12.207 -12.649 10.260 1.00 87.31 97 GLN A O 1
ATOM 773 N N . PHE A 1 98 ? 10.600 -11.206 10.834 1.00 83.75 98 PHE A N 1
ATOM 774 C CA . PHE A 1 98 ? 11.512 -10.262 11.478 1.00 83.75 98 PHE A CA 1
ATOM 775 C C . PHE A 1 98 ? 12.238 -10.875 12.682 1.00 83.75 98 PHE A C 1
ATOM 777 O O . PHE A 1 98 ? 13.460 -10.787 12.776 1.00 83.75 98 PHE A O 1
ATOM 784 N N . ALA A 1 99 ? 11.511 -11.553 13.573 1.00 83.50 99 ALA A N 1
ATOM 785 C CA . ALA A 1 99 ? 12.098 -12.244 14.717 1.00 83.50 99 ALA A CA 1
ATOM 786 C C . ALA A 1 99 ? 13.067 -13.355 14.280 1.00 83.50 99 ALA A C 1
ATOM 788 O O . ALA A 1 99 ? 14.147 -13.488 14.858 1.00 83.50 99 ALA A O 1
ATOM 789 N N . SER A 1 100 ? 12.715 -14.108 13.234 1.00 85.62 100 SER A N 1
ATOM 790 C CA . SER A 1 100 ? 13.575 -15.116 12.607 1.00 85.62 100 SER A CA 1
ATOM 791 C C . SER A 1 100 ? 14.881 -14.503 12.101 1.00 85.62 100 SER A C 1
ATOM 793 O O . SER A 1 100 ? 15.954 -14.989 12.451 1.00 85.62 100 SER A O 1
ATOM 795 N N . ASN A 1 101 ? 14.811 -13.373 11.392 1.00 78.62 101 ASN A N 1
ATOM 796 C CA . ASN A 1 101 ? 15.991 -12.658 10.904 1.00 78.62 101 ASN A CA 1
ATOM 797 C C . ASN A 1 101 ? 16.907 -12.155 12.037 1.00 78.62 101 ASN A C 1
ATOM 799 O O . ASN A 1 101 ? 18.120 -12.122 11.856 1.00 78.62 101 ASN A O 1
ATOM 803 N N . LEU A 1 102 ? 16.350 -11.766 13.191 1.00 75.62 102 LEU A N 1
ATOM 804 C CA . LEU A 1 102 ? 17.132 -11.256 14.327 1.00 75.62 102 LEU A CA 1
ATOM 805 C C . LEU A 1 102 ? 17.755 -12.348 15.199 1.00 75.62 102 LEU A C 1
ATOM 807 O O . LEU A 1 102 ? 18.850 -12.170 15.723 1.00 75.62 102 LEU A O 1
ATOM 811 N N . THR A 1 103 ? 17.037 -13.449 15.410 1.00 80.50 103 THR A N 1
ATOM 812 C CA . THR A 1 103 ? 17.391 -14.463 16.421 1.00 80.50 103 THR A CA 1
ATOM 813 C C . THR A 1 103 ? 17.778 -15.812 15.822 1.00 80.50 103 THR A C 1
ATOM 815 O O . THR A 1 103 ? 18.201 -16.704 16.551 1.00 80.50 103 THR A O 1
ATOM 818 N N . GLY A 1 104 ? 17.628 -15.984 14.506 1.00 79.06 104 GLY A N 1
ATOM 819 C CA . GLY A 1 104 ? 17.787 -17.272 13.830 1.00 79.06 104 GLY A CA 1
ATOM 820 C C . GLY A 1 104 ? 16.630 -18.248 14.076 1.00 79.06 104 GLY A C 1
ATOM 821 O O . GLY A 1 104 ? 16.764 -19.435 13.790 1.00 79.06 104 GLY A O 1
ATOM 822 N N . LEU A 1 105 ? 15.502 -17.779 14.627 1.00 84.94 105 LEU A N 1
ATOM 823 C CA . LEU A 1 105 ? 14.324 -18.609 14.897 1.00 84.94 105 LEU A CA 1
ATOM 824 C C . LEU A 1 105 ? 13.767 -19.207 13.597 1.00 84.94 105 LEU A C 1
ATOM 826 O O . LEU A 1 105 ? 13.840 -18.583 12.541 1.00 84.94 105 LEU A O 1
ATOM 830 N N . PHE A 1 106 ? 13.185 -20.403 13.658 1.00 89.06 106 PHE A N 1
ATOM 831 C CA . PHE A 1 106 ? 12.620 -21.059 12.476 1.00 89.06 106 PHE A CA 1
ATOM 832 C C . PHE A 1 106 ? 11.515 -20.213 11.823 1.00 89.06 106 PHE A C 1
ATOM 834 O O . PHE A 1 106 ? 10.600 -19.762 12.510 1.00 89.06 106 PHE A O 1
ATOM 841 N N . TYR A 1 107 ? 11.569 -20.058 10.498 1.00 86.94 107 TYR A N 1
ATOM 842 C CA . TYR A 1 107 ? 10.519 -19.455 9.677 1.00 86.94 107 TYR A CA 1
ATOM 843 C C . TYR A 1 107 ? 10.155 -20.421 8.539 1.00 86.94 107 TYR A C 1
ATOM 845 O O . TYR A 1 107 ? 11.055 -20.865 7.822 1.00 86.94 107 TYR A O 1
ATOM 853 N N . PRO A 1 108 ? 8.869 -20.771 8.348 1.00 86.25 108 PRO A N 1
ATOM 854 C CA . PRO A 1 108 ? 8.447 -21.763 7.361 1.00 86.25 108 PRO A CA 1
ATOM 855 C C . PRO A 1 108 ? 8.398 -21.169 5.943 1.00 86.25 108 PRO A C 1
ATOM 857 O O . PRO A 1 108 ? 7.341 -21.127 5.311 1.00 86.25 108 PRO A O 1
ATOM 860 N N . GLU A 1 109 ? 9.547 -20.711 5.439 1.00 81.69 109 GLU A N 1
ATOM 861 C CA . GLU A 1 109 ? 9.673 -20.043 4.138 1.00 81.69 109 GLU A CA 1
ATOM 862 C C . GLU A 1 109 ? 9.090 -20.912 3.023 1.00 81.69 109 GLU A C 1
ATOM 864 O O . GLU A 1 109 ? 8.148 -20.502 2.360 1.00 81.69 109 GLU A O 1
ATOM 869 N N . GLN A 1 110 ? 9.526 -22.170 2.913 1.00 80.00 110 GLN A N 1
ATOM 870 C CA . GLN A 1 110 ? 9.077 -23.103 1.870 1.00 80.00 110 GLN A CA 1
ATOM 871 C C . GLN A 1 110 ? 7.555 -23.309 1.821 1.00 80.00 110 GLN A C 1
ATOM 873 O O . GLN A 1 110 ? 7.003 -23.539 0.749 1.00 80.00 110 GLN A O 1
ATOM 878 N N . PHE A 1 111 ? 6.865 -23.226 2.962 1.00 85.31 111 PHE A N 1
ATOM 879 C CA . PHE A 1 111 ? 5.409 -23.359 3.010 1.00 85.31 111 PHE A CA 1
ATOM 880 C C . PHE A 1 111 ? 4.717 -22.080 2.528 1.00 85.31 111 PHE A C 1
ATOM 882 O O . PHE A 1 111 ? 3.843 -22.131 1.660 1.00 85.31 111 PHE A O 1
ATOM 889 N N . LEU A 1 112 ? 5.133 -20.928 3.064 1.00 83.69 112 LEU A N 1
ATOM 890 C CA . LEU A 1 112 ? 4.552 -19.621 2.740 1.00 83.69 112 LEU A CA 1
ATOM 891 C C . LEU A 1 112 ? 4.859 -19.186 1.303 1.00 83.69 112 LEU A C 1
ATOM 893 O O . LEU A 1 112 ? 4.081 -18.458 0.693 1.00 83.69 112 LEU A O 1
ATOM 897 N N . HIS A 1 113 ? 5.982 -19.652 0.766 1.00 80.69 113 HIS A N 1
ATOM 898 C CA . HIS A 1 113 ? 6.551 -19.299 -0.533 1.00 80.69 113 HIS A CA 1
ATOM 899 C C . HIS A 1 113 ? 6.507 -20.479 -1.517 1.00 80.69 113 HIS A C 1
ATOM 901 O O . HIS A 1 113 ? 7.293 -20.563 -2.452 1.00 80.69 113 HIS A O 1
ATOM 907 N N . SER A 1 114 ? 5.550 -21.389 -1.328 1.00 72.12 114 SER A N 1
ATOM 908 C CA . SER A 1 114 ? 5.395 -22.622 -2.117 1.00 72.12 114 SER A CA 1
ATOM 909 C C . SER A 1 114 ? 4.948 -22.408 -3.571 1.00 72.12 114 SER A C 1
ATOM 911 O O . SER A 1 114 ? 4.947 -23.354 -4.361 1.00 72.12 114 SER A O 1
ATOM 913 N N . ASN A 1 115 ? 4.558 -21.189 -3.957 1.00 68.75 115 ASN A N 1
ATOM 914 C CA . ASN A 1 115 ? 4.095 -20.908 -5.313 1.00 68.75 115 ASN A CA 1
ATOM 915 C C . ASN A 1 115 ? 5.272 -20.753 -6.287 1.00 68.75 115 ASN A C 1
ATOM 917 O O . ASN A 1 115 ? 5.916 -19.710 -6.339 1.00 68.75 115 ASN A O 1
ATOM 921 N N . THR A 1 116 ? 5.486 -21.768 -7.123 1.00 54.12 116 THR A N 1
ATOM 922 C CA . THR A 1 116 ? 6.571 -21.828 -8.116 1.00 54.12 116 THR A CA 1
ATOM 923 C C . THR A 1 116 ? 6.376 -20.912 -9.330 1.00 54.12 116 THR A C 1
ATOM 925 O O . THR A 1 116 ? 7.275 -20.808 -10.159 1.00 54.12 116 THR A O 1
ATOM 928 N N . THR A 1 117 ? 5.209 -20.273 -9.481 1.00 54.72 117 THR A N 1
ATOM 929 C CA . THR A 1 117 ? 4.887 -19.421 -10.647 1.00 54.72 117 THR A CA 1
ATOM 930 C C . THR A 1 117 ? 5.386 -17.983 -10.475 1.00 54.72 117 THR A C 1
ATOM 932 O O . THR A 1 117 ? 5.469 -17.235 -11.447 1.00 54.72 117 THR A O 1
ATOM 935 N N . TRP A 1 118 ? 5.717 -17.585 -9.246 1.00 49.56 118 TRP A N 1
ATOM 936 C CA . TRP A 1 118 ? 6.158 -16.233 -8.917 1.00 49.56 118 TRP A CA 1
ATOM 937 C C . TRP A 1 118 ? 7.605 -16.256 -8.444 1.00 49.56 118 TRP A C 1
ATOM 939 O O . TRP A 1 118 ? 7.969 -17.058 -7.589 1.00 49.56 118 TRP A O 1
ATOM 949 N N . THR A 1 119 ? 8.430 -15.355 -8.975 1.00 52.78 119 THR A N 1
ATOM 950 C CA . THR A 1 119 ? 9.773 -15.133 -8.439 1.00 52.78 119 THR A CA 1
ATOM 951 C C . THR A 1 119 ? 9.641 -14.481 -7.073 1.00 52.78 119 THR A C 1
ATOM 953 O O . THR A 1 119 ? 9.078 -13.394 -6.945 1.00 52.78 119 THR A O 1
ATOM 956 N N . ILE A 1 120 ? 10.144 -15.158 -6.049 1.00 56.41 120 ILE A N 1
ATOM 957 C CA . ILE A 1 120 ? 10.096 -14.670 -4.678 1.00 56.41 120 ILE A CA 1
ATOM 958 C C . ILE A 1 120 ? 11.402 -13.948 -4.413 1.00 56.41 120 ILE A C 1
ATOM 960 O O . ILE A 1 120 ? 12.482 -14.534 -4.459 1.00 56.41 120 ILE A O 1
ATOM 964 N N . PHE A 1 121 ? 11.303 -12.651 -4.155 1.00 56.38 121 PHE A N 1
ATOM 965 C CA . PHE A 1 121 ? 12.458 -11.799 -3.913 1.00 56.38 121 PHE A CA 1
ATOM 966 C C . PHE A 1 121 ? 12.885 -11.896 -2.440 1.00 56.38 121 PHE A C 1
ATOM 968 O O . PHE A 1 121 ? 12.863 -10.910 -1.704 1.00 56.38 121 PHE A O 1
ATOM 975 N N . SER A 1 122 ? 13.235 -13.103 -1.983 1.00 51.50 122 SER A N 1
ATOM 976 C CA . SER A 1 122 ? 13.602 -13.393 -0.585 1.00 51.50 122 SER A CA 1
ATOM 977 C C . SER A 1 122 ? 14.993 -12.879 -0.192 1.00 51.50 122 SER A C 1
ATOM 979 O O . SER A 1 122 ? 15.264 -12.674 0.989 1.00 51.50 122 SER A O 1
ATOM 981 N N . ALA A 1 123 ? 15.856 -12.600 -1.172 1.00 52.22 123 ALA A N 1
ATOM 982 C CA . ALA A 1 123 ? 17.220 -12.111 -0.968 1.00 52.22 123 ALA A CA 1
ATOM 983 C C . ALA A 1 123 ? 17.376 -10.588 -1.144 1.00 52.22 123 ALA A C 1
ATOM 985 O O . ALA A 1 123 ? 18.497 -10.105 -1.289 1.00 52.22 123 ALA A O 1
ATOM 986 N N . GLN A 1 124 ? 16.284 -9.811 -1.157 1.00 54.75 124 GLN A N 1
ATOM 987 C CA . GLN A 1 124 ? 16.407 -8.353 -1.213 1.00 54.75 124 GLN A CA 1
ATOM 988 C C . GLN A 1 124 ? 16.903 -7.819 0.131 1.00 54.75 124 GLN A C 1
ATOM 990 O O . GLN A 1 124 ? 16.170 -7.760 1.122 1.00 54.75 124 GLN A O 1
ATOM 995 N N . VAL A 1 125 ? 18.169 -7.422 0.144 1.00 55.41 125 VAL A N 1
ATOM 996 C CA . VAL A 1 125 ? 18.818 -6.726 1.251 1.00 55.41 125 VAL A CA 1
ATOM 997 C C . VAL A 1 125 ? 18.930 -5.253 0.868 1.00 55.41 125 VAL A C 1
ATOM 999 O O . VAL A 1 125 ? 19.208 -4.938 -0.287 1.00 55.41 125 VAL A O 1
ATOM 1002 N N . VAL A 1 126 ? 18.675 -4.347 1.811 1.00 48.81 126 VAL A N 1
ATOM 1003 C CA . VAL A 1 126 ? 19.084 -2.941 1.668 1.00 48.81 126 VAL A CA 1
ATOM 1004 C C . VAL A 1 126 ? 20.192 -2.713 2.690 1.00 48.81 126 VAL A C 1
ATOM 1006 O O . VAL A 1 126 ? 19.949 -2.813 3.896 1.00 48.81 126 VAL A O 1
ATOM 1009 N N . GLY A 1 127 ? 21.418 -2.505 2.205 1.00 56.53 127 GLY A N 1
ATOM 1010 C CA . GLY A 1 127 ? 22.627 -2.556 3.029 1.00 56.53 127 GLY A CA 1
ATOM 1011 C C . GLY A 1 127 ? 22.827 -3.950 3.640 1.00 56.53 127 GLY A C 1
ATOM 1012 O O . GLY A 1 127 ? 22.924 -4.931 2.912 1.00 56.53 127 GLY A O 1
ATOM 1013 N N . ASP A 1 128 ? 22.815 -4.041 4.973 1.00 48.94 128 ASP A N 1
ATOM 1014 C CA . ASP A 1 128 ? 22.949 -5.283 5.755 1.00 48.94 128 ASP A CA 1
ATOM 1015 C C . ASP A 1 128 ? 21.598 -5.802 6.313 1.00 48.94 128 ASP A C 1
ATOM 1017 O O . ASP A 1 128 ? 21.550 -6.843 6.974 1.00 48.94 128 ASP A O 1
ATOM 1021 N N . VAL A 1 129 ? 20.475 -5.099 6.076 1.00 54.16 129 VAL A N 1
ATOM 1022 C CA . VAL A 1 129 ? 19.146 -5.493 6.591 1.00 54.16 129 VAL A CA 1
ATOM 1023 C C . VAL A 1 129 ? 18.333 -6.218 5.527 1.00 54.16 129 VAL A C 1
ATOM 1025 O O . VAL A 1 129 ? 18.019 -5.670 4.467 1.00 54.16 129 VAL A O 1
ATOM 1028 N N . ARG A 1 130 ? 17.912 -7.447 5.840 1.00 65.94 130 ARG A N 1
ATOM 1029 C CA . ARG A 1 130 ? 16.959 -8.201 5.015 1.00 65.94 130 ARG A CA 1
ATOM 1030 C C . ARG A 1 130 ? 15.581 -7.548 5.070 1.00 65.94 130 ARG A C 1
ATOM 1032 O O . ARG A 1 130 ? 15.022 -7.374 6.155 1.00 65.94 130 ARG A O 1
ATOM 1039 N N . ARG A 1 131 ? 15.023 -7.215 3.904 1.00 71.00 131 ARG A N 1
ATOM 1040 C CA . ARG A 1 131 ? 13.668 -6.658 3.802 1.00 71.00 131 ARG A CA 1
ATOM 1041 C C . ARG A 1 131 ? 12.631 -7.704 4.211 1.00 71.00 131 ARG A C 1
ATOM 1043 O O . ARG A 1 131 ? 12.831 -8.904 4.017 1.00 71.00 131 ARG A O 1
ATOM 1050 N N . LEU A 1 132 ? 11.518 -7.246 4.781 1.00 79.81 132 LEU A N 1
ATOM 1051 C CA . LEU A 1 132 ? 10.414 -8.128 5.160 1.00 79.81 132 LEU A CA 1
ATOM 1052 C C . LEU A 1 132 ? 9.423 -8.281 4.012 1.00 79.81 132 LEU A C 1
ATOM 1054 O O . LEU A 1 132 ? 8.901 -7.292 3.499 1.00 79.81 132 LEU A O 1
ATOM 1058 N N . ASN A 1 133 ? 9.098 -9.532 3.700 1.00 83.19 133 ASN A N 1
ATOM 1059 C CA . ASN A 1 133 ? 8.107 -9.896 2.685 1.00 83.19 133 ASN A CA 1
ATOM 1060 C C . ASN A 1 133 ? 6.881 -10.565 3.327 1.00 83.19 133 ASN A C 1
ATOM 1062 O O . ASN A 1 133 ? 5.791 -10.552 2.763 1.00 83.19 133 ASN A O 1
ATOM 1066 N N . GLY A 1 134 ? 7.033 -11.145 4.520 1.00 86.62 134 GLY A N 1
ATOM 1067 C CA . GLY A 1 134 ? 6.037 -12.003 5.149 1.00 86.62 134 GLY A CA 1
ATOM 1068 C C . GLY A 1 134 ? 5.604 -13.123 4.200 1.00 86.62 134 GLY A C 1
ATOM 1069 O O . GLY A 1 134 ? 6.431 -13.779 3.564 1.00 86.62 134 GLY A O 1
ATOM 1070 N N . SER A 1 135 ? 4.292 -13.307 4.055 1.00 86.94 135 SER A N 1
ATOM 1071 C CA . SER A 1 135 ? 3.696 -14.260 3.110 1.00 86.94 135 SER A CA 1
ATOM 1072 C C . SER A 1 135 ? 3.577 -13.736 1.670 1.00 86.94 135 SER A C 1
ATOM 1074 O O . SER A 1 135 ? 2.907 -14.366 0.858 1.00 86.94 135 SER A O 1
ATOM 1076 N N . PHE A 1 136 ? 4.138 -12.566 1.352 1.00 87.12 136 PHE A N 1
ATOM 1077 C CA . PHE A 1 136 ? 4.021 -11.942 0.031 1.00 87.12 136 PHE A CA 1
ATOM 1078 C C . PHE A 1 136 ? 5.271 -12.200 -0.829 1.00 87.12 136 PHE A C 1
ATOM 1080 O O . PHE A 1 136 ? 6.337 -12.480 -0.279 1.00 87.12 136 PHE A O 1
ATOM 1087 N N . PRO A 1 137 ? 5.174 -12.080 -2.170 1.00 79.75 137 PRO A N 1
ATOM 1088 C CA . PRO A 1 137 ? 6.309 -12.325 -3.069 1.00 79.75 137 PRO A CA 1
ATOM 1089 C C . PRO A 1 137 ? 7.462 -11.320 -2.916 1.00 79.75 137 PRO A C 1
ATOM 1091 O O . PRO A 1 137 ? 8.618 -11.652 -3.174 1.00 79.75 137 PRO A O 1
ATOM 1094 N N . GLU A 1 138 ? 7.148 -10.090 -2.502 1.00 79.31 138 GLU A N 1
ATOM 1095 C CA . GLU A 1 138 ? 8.096 -8.979 -2.392 1.00 79.31 138 GLU A CA 1
ATOM 1096 C C . GLU A 1 138 ? 7.666 -7.955 -1.315 1.00 79.31 138 GLU A C 1
ATOM 1098 O O . GLU A 1 138 ? 6.473 -7.869 -0.983 1.00 79.31 138 GLU A O 1
ATOM 1103 N N . PRO A 1 139 ? 8.598 -7.127 -0.796 1.00 80.25 139 PRO A N 1
ATOM 1104 C CA . PRO A 1 139 ? 8.304 -6.150 0.257 1.00 80.25 139 PRO A CA 1
ATOM 1105 C C . PRO A 1 139 ? 7.263 -5.095 -0.148 1.00 80.25 139 PRO A C 1
ATOM 1107 O O . PRO A 1 139 ? 6.464 -4.647 0.673 1.00 80.25 139 PRO A O 1
ATOM 1110 N N . SER A 1 140 ? 7.241 -4.680 -1.419 1.00 80.38 140 SER A N 1
ATOM 1111 C CA . SER A 1 140 ? 6.254 -3.728 -1.958 1.00 80.38 140 SER A CA 1
ATOM 1112 C C . SER A 1 140 ? 4.834 -4.279 -1.931 1.00 80.38 140 SER A C 1
ATOM 1114 O O . SER A 1 140 ? 3.904 -3.529 -1.639 1.00 80.38 140 SER A O 1
ATOM 1116 N N . SER A 1 141 ? 4.668 -5.581 -2.170 1.00 85.19 141 SER A N 1
ATOM 1117 C CA . SER A 1 141 ? 3.368 -6.252 -2.107 1.00 85.19 141 SER A CA 1
ATOM 1118 C C . SER A 1 141 ? 2.842 -6.326 -0.670 1.00 85.19 141 SER A C 1
ATOM 1120 O O . SER A 1 141 ? 1.679 -5.995 -0.425 1.00 85.19 141 SER A O 1
ATOM 1122 N N . LEU A 1 142 ? 3.710 -6.669 0.292 1.00 88.94 142 LEU A N 1
ATOM 1123 C CA . LEU A 1 142 ? 3.384 -6.596 1.721 1.00 88.94 142 LEU A CA 1
ATOM 1124 C C . LEU A 1 142 ? 2.977 -5.168 2.110 1.00 88.94 142 LEU A C 1
ATOM 1126 O O . LEU A 1 142 ? 1.937 -4.965 2.739 1.00 88.94 142 LEU A O 1
ATOM 1130 N N . ALA A 1 143 ? 3.775 -4.179 1.701 1.00 88.00 143 ALA A N 1
ATOM 1131 C CA . ALA A 1 143 ? 3.530 -2.779 2.011 1.00 88.00 143 ALA A CA 1
ATOM 1132 C C . ALA A 1 143 ? 2.203 -2.272 1.441 1.00 88.00 143 ALA A C 1
ATOM 1134 O O . ALA A 1 143 ? 1.444 -1.605 2.138 1.00 88.00 143 ALA A O 1
ATOM 1135 N N . PHE A 1 144 ? 1.884 -2.620 0.193 1.00 89.81 144 PHE A N 1
ATOM 1136 C CA . PHE A 1 144 ? 0.623 -2.242 -0.438 1.00 89.81 144 PHE A CA 1
ATOM 1137 C C . PHE A 1 144 ? -0.585 -2.773 0.347 1.00 89.81 144 PHE A C 1
ATOM 1139 O O . PHE A 1 144 ? -1.507 -2.016 0.665 1.00 89.81 144 PHE A O 1
ATOM 1146 N N . PHE A 1 145 ? -0.553 -4.054 0.728 1.00 93.75 145 PHE A N 1
ATOM 1147 C CA . PHE A 1 145 ? -1.608 -4.657 1.539 1.00 93.75 145 PHE A CA 1
ATOM 1148 C C . PHE A 1 145 ? -1.722 -3.993 2.922 1.00 93.75 145 PHE A C 1
ATOM 1150 O O . PHE A 1 145 ? -2.816 -3.589 3.330 1.00 93.75 145 PHE A O 1
ATOM 1157 N N . LEU A 1 146 ? -0.599 -3.824 3.630 1.00 93.38 146 LEU A N 1
ATOM 1158 C CA . LEU A 1 146 ? -0.582 -3.210 4.959 1.00 93.38 146 LEU A CA 1
ATOM 1159 C C . LEU A 1 146 ? -0.989 -1.733 4.930 1.00 93.38 146 LEU A C 1
ATOM 1161 O O . LEU A 1 146 ? -1.698 -1.308 5.836 1.00 93.38 146 LEU A O 1
ATOM 1165 N N . CYS A 1 147 ? -0.652 -0.963 3.892 1.00 92.31 147 CYS A N 1
ATOM 1166 C CA . CYS A 1 147 ? -1.176 0.392 3.693 1.00 92.31 147 CYS A CA 1
ATOM 1167 C C . CYS A 1 147 ? -2.709 0.401 3.642 1.00 92.31 147 CYS A C 1
ATOM 1169 O O . CYS A 1 147 ? -3.344 1.229 4.297 1.00 92.31 147 CYS A O 1
ATOM 1171 N N . GLY A 1 148 ? -3.316 -0.552 2.927 1.00 92.44 148 GLY A N 1
ATOM 1172 C CA . GLY A 1 148 ? -4.769 -0.721 2.902 1.00 92.44 148 GLY A CA 1
ATOM 1173 C C . GLY A 1 148 ? -5.356 -0.992 4.292 1.00 92.44 148 GLY A C 1
ATOM 1174 O O . GLY A 1 148 ? -6.365 -0.386 4.671 1.00 92.44 148 GLY A O 1
ATOM 1175 N N . VAL A 1 149 ? -4.705 -1.852 5.083 1.00 94.31 149 VAL A N 1
ATOM 1176 C CA . VAL A 1 149 ? -5.089 -2.141 6.478 1.00 94.31 149 VAL A CA 1
ATOM 1177 C C . VAL A 1 149 ? -4.952 -0.896 7.356 1.00 94.31 149 VAL A C 1
ATOM 1179 O O . VAL A 1 149 ? -5.896 -0.531 8.057 1.00 94.31 149 VAL A O 1
ATOM 1182 N N . VAL A 1 150 ? -3.813 -0.209 7.279 1.00 91.69 150 VAL A N 1
ATOM 1183 C CA . VAL A 1 150 ? -3.503 1.010 8.033 1.00 91.69 150 VAL A CA 1
ATOM 1184 C C . VAL A 1 150 ? -4.536 2.098 7.755 1.00 91.69 150 VAL A C 1
ATOM 1186 O O . VAL A 1 150 ? -5.145 2.608 8.694 1.00 91.69 150 VAL A O 1
ATOM 1189 N N . PHE A 1 151 ? -4.815 2.414 6.488 1.00 92.25 151 PHE A N 1
ATOM 1190 C CA . PHE A 1 151 ? -5.818 3.421 6.140 1.00 92.25 151 PHE A CA 1
ATOM 1191 C C . PHE A 1 151 ? -7.231 3.003 6.542 1.00 92.25 151 PHE A C 1
ATOM 1193 O O . PHE A 1 151 ? -8.001 3.836 7.015 1.00 92.25 151 PHE A O 1
ATOM 1200 N N . SER A 1 152 ? -7.575 1.719 6.436 1.00 91.94 152 SER A N 1
ATOM 1201 C CA . SER A 1 152 ? -8.881 1.224 6.888 1.00 91.94 152 SER A CA 1
ATOM 1202 C C . SER A 1 152 ? -9.058 1.395 8.399 1.00 91.94 152 SER A C 1
ATOM 1204 O O . SER A 1 152 ? -10.068 1.941 8.849 1.00 91.94 152 SER A O 1
ATOM 1206 N N . CYS A 1 153 ? -8.063 0.995 9.195 1.00 90.62 153 CYS A N 1
ATOM 1207 C CA . CYS A 1 153 ? -8.078 1.178 10.645 1.00 90.62 153 CYS A CA 1
ATOM 1208 C C . CYS A 1 153 ? -8.094 2.661 11.024 1.00 90.62 153 CYS A C 1
ATOM 1210 O O . CYS A 1 153 ? -8.898 3.078 11.859 1.00 90.62 153 CYS A O 1
ATOM 1212 N N . PHE A 1 154 ? -7.254 3.472 10.379 1.00 88.62 154 PHE A N 1
ATOM 1213 C CA . PHE A 1 154 ? -7.177 4.905 10.631 1.00 88.62 154 PHE A CA 1
ATOM 1214 C C . PHE A 1 154 ? -8.503 5.600 10.308 1.00 88.62 154 PHE A C 1
ATOM 1216 O O . PHE A 1 154 ? -9.001 6.384 11.113 1.00 88.62 154 PHE A O 1
ATOM 1223 N N . TRP A 1 155 ? -9.151 5.240 9.196 1.00 88.19 155 TRP A N 1
ATOM 1224 C CA . TRP A 1 155 ? -10.481 5.735 8.848 1.00 88.19 155 TRP A CA 1
ATOM 1225 C C . TRP A 1 155 ? -11.529 5.402 9.915 1.00 88.19 155 TRP A C 1
ATOM 1227 O O . TRP A 1 155 ? -12.311 6.270 10.308 1.00 88.19 155 TRP A O 1
ATOM 1237 N N . LEU A 1 156 ? -11.547 4.161 10.412 1.00 87.44 156 LEU A N 1
ATOM 1238 C CA . LEU A 1 156 ? -12.470 3.741 11.471 1.00 87.44 156 LEU A CA 1
ATOM 1239 C C . LEU A 1 156 ? -12.242 4.537 12.764 1.00 87.44 156 LEU A C 1
ATOM 1241 O O . LEU A 1 156 ? -13.204 5.022 13.367 1.00 87.44 156 LEU A O 1
ATOM 1245 N N . VAL A 1 157 ? -10.981 4.740 13.150 1.00 85.06 157 VAL A N 1
ATOM 1246 C CA . VAL A 1 157 ? -10.597 5.538 14.323 1.00 85.06 157 VAL A CA 1
ATOM 1247 C C . VAL A 1 157 ? -11.000 7.011 14.156 1.00 85.06 157 VAL A C 1
ATOM 1249 O O . VAL A 1 157 ? -11.581 7.586 15.081 1.00 85.06 157 VAL A O 1
ATOM 1252 N N . LEU A 1 158 ? -10.792 7.601 12.970 1.00 81.81 158 LEU A N 1
ATOM 1253 C CA . LEU A 1 158 ? -11.239 8.961 12.629 1.00 81.81 158 LEU A CA 1
ATOM 1254 C C . LEU A 1 158 ? -12.764 9.108 12.690 1.00 81.81 158 LEU A C 1
ATOM 1256 O O . LEU A 1 158 ? -13.277 10.145 13.100 1.00 81.81 158 LEU A O 1
ATOM 1260 N N . ARG A 1 159 ? -13.506 8.057 12.328 1.00 82.50 159 ARG A N 1
ATOM 1261 C CA . ARG A 1 159 ? -14.975 8.004 12.412 1.00 82.50 159 ARG A CA 1
ATOM 1262 C C . ARG A 1 159 ? -15.489 7.693 13.823 1.00 82.50 159 ARG A C 1
ATOM 1264 O O . ARG A 1 159 ? -16.670 7.392 13.970 1.00 82.50 159 ARG A O 1
ATOM 1271 N N . GLY A 1 160 ? -14.627 7.708 14.840 1.00 77.44 160 GLY A N 1
ATOM 1272 C CA . GLY A 1 160 ? -14.996 7.464 16.237 1.00 77.44 160 GLY A CA 1
ATOM 1273 C C . GLY A 1 160 ? -15.186 5.990 16.609 1.00 77.44 160 GLY A C 1
ATOM 1274 O O . GLY A 1 160 ? -15.519 5.693 17.753 1.00 77.44 160 GLY A O 1
ATOM 1275 N N . HIS A 1 161 ? -14.933 5.046 15.697 1.00 81.25 161 HIS A N 1
ATOM 1276 C CA . HIS A 1 161 ? -15.071 3.609 15.955 1.00 81.25 161 HIS A CA 1
ATOM 1277 C C . HIS A 1 161 ? -13.806 3.060 16.636 1.00 81.25 161 HIS A C 1
ATOM 1279 O O . HIS A 1 161 ? -13.071 2.243 16.081 1.00 81.25 161 HIS A O 1
ATOM 1285 N N . ARG A 1 162 ? -13.540 3.533 17.859 1.00 72.88 162 ARG A N 1
ATOM 1286 C CA . ARG A 1 162 ? -12.311 3.270 18.629 1.00 72.88 162 ARG A CA 1
ATOM 1287 C C . ARG A 1 162 ? -12.337 1.929 19.368 1.00 72.88 162 ARG A C 1
ATOM 1289 O O . ARG A 1 162 ? -12.231 1.878 20.588 1.00 72.88 162 ARG A O 1
ATOM 1296 N N . ARG A 1 163 ? -12.491 0.823 18.639 1.00 83.56 163 ARG A N 1
ATOM 1297 C CA . ARG A 1 163 ? -12.329 -0.512 19.238 1.00 83.56 163 ARG A CA 1
ATOM 1298 C C . ARG A 1 163 ? -10.850 -0.793 19.488 1.00 83.56 163 ARG A C 1
ATOM 1300 O O . ARG A 1 163 ? -10.037 -0.556 18.599 1.00 83.56 163 ARG A O 1
ATOM 1307 N N . THR A 1 164 ? -10.522 -1.367 20.646 1.00 84.38 164 THR A N 1
ATOM 1308 C CA . THR A 1 164 ? -9.138 -1.702 21.027 1.00 84.38 164 THR A CA 1
ATOM 1309 C C . THR A 1 164 ? -8.434 -2.536 19.962 1.00 84.38 164 THR A C 1
ATOM 1311 O O . THR A 1 164 ? -7.293 -2.243 19.628 1.00 84.38 164 THR A O 1
ATOM 1314 N N . SER A 1 165 ? -9.124 -3.505 19.350 1.00 88.38 165 SER A N 1
ATOM 1315 C CA . SER A 1 165 ? -8.559 -4.303 18.257 1.00 88.38 165 SER A CA 1
ATOM 1316 C C . SER A 1 165 ? -8.135 -3.444 17.060 1.00 88.38 165 SER A C 1
ATOM 1318 O O . SER A 1 165 ? -7.006 -3.537 16.596 1.00 88.38 165 SER A O 1
ATOM 1320 N N . VAL A 1 166 ? -8.988 -2.531 16.598 1.00 87.88 166 VAL A N 1
ATOM 1321 C CA . VAL A 1 166 ? -8.675 -1.650 15.460 1.00 87.88 166 VAL A CA 1
ATOM 1322 C C . VAL A 1 166 ? -7.478 -0.748 15.771 1.00 87.88 166 VAL A C 1
ATOM 1324 O O . VAL A 1 166 ? -6.601 -0.593 14.927 1.00 87.88 166 VAL A O 1
ATOM 1327 N N . SER A 1 167 ? -7.410 -0.192 16.983 1.00 84.50 167 SER A N 1
ATOM 1328 C CA . SER A 1 167 ? -6.286 0.652 17.404 1.00 84.50 167 SER A CA 1
ATOM 1329 C C . SER A 1 167 ? -4.977 -0.135 17.520 1.00 84.50 167 SER A C 1
ATOM 1331 O O . SER A 1 167 ? -3.942 0.334 17.057 1.00 84.50 167 SER A O 1
ATOM 1333 N N . VAL A 1 168 ? -5.016 -1.344 18.090 1.00 87.00 168 VAL A N 1
ATOM 1334 C CA . VAL A 1 168 ? -3.843 -2.230 18.182 1.00 87.00 168 VAL A CA 1
ATOM 1335 C C . VAL A 1 168 ? -3.367 -2.624 16.787 1.00 87.00 168 VAL A C 1
ATOM 1337 O O . VAL A 1 168 ? -2.179 -2.518 16.495 1.00 87.00 168 VAL A O 1
ATOM 1340 N N . LEU A 1 169 ? -4.286 -3.019 15.902 1.00 91.38 169 LEU A N 1
ATOM 1341 C CA . LEU A 1 169 ? -3.947 -3.367 14.527 1.00 91.38 169 LEU A CA 1
ATOM 1342 C C . LEU A 1 169 ? -3.377 -2.171 13.764 1.00 91.38 169 LEU A C 1
ATOM 1344 O O . LEU A 1 169 ? -2.441 -2.354 13.002 1.00 91.38 169 LEU A O 1
ATOM 1348 N N . LEU A 1 170 ? -3.898 -0.958 13.971 1.00 89.50 170 LEU A N 1
ATOM 1349 C CA . LEU A 1 170 ? -3.351 0.253 13.359 1.00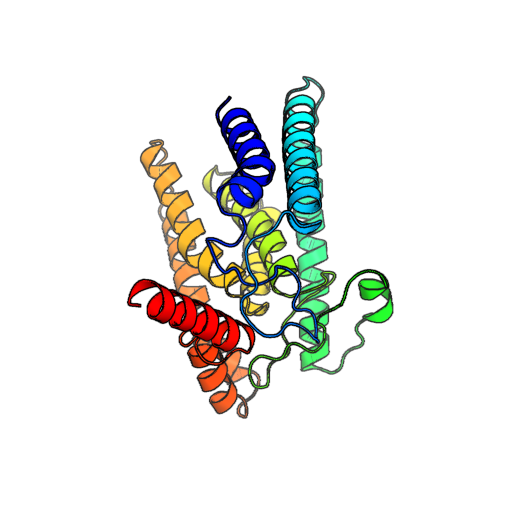 89.50 170 LEU A CA 1
ATOM 1350 C C . LEU A 1 170 ? -1.879 0.452 13.730 1.00 89.50 170 LEU A C 1
ATOM 1352 O O . LEU A 1 170 ? -1.057 0.676 12.844 1.00 89.50 170 LEU A O 1
ATOM 1356 N N . VAL A 1 171 ? -1.551 0.357 15.021 1.00 85.88 171 VAL A N 1
ATOM 1357 C CA . VAL A 1 171 ? -0.177 0.532 15.511 1.00 85.88 171 VAL A CA 1
ATOM 1358 C C . VAL A 1 171 ? 0.727 -0.570 14.969 1.00 85.88 171 VAL A C 1
ATOM 1360 O O . VAL A 1 171 ? 1.757 -0.266 14.372 1.00 85.88 171 VAL A O 1
ATOM 1363 N N . LEU A 1 172 ? 0.319 -1.835 15.109 1.00 87.81 172 LEU A N 1
ATOM 1364 C CA . LEU A 1 172 ? 1.112 -2.971 14.641 1.00 87.81 172 LEU A CA 1
ATOM 1365 C C . LEU A 1 172 ? 1.308 -2.945 13.124 1.00 87.81 172 LEU A C 1
ATOM 1367 O O . LEU A 1 172 ? 2.431 -3.079 12.657 1.00 87.81 172 LEU A O 1
ATOM 1371 N N . ALA A 1 173 ? 0.245 -2.719 12.349 1.00 90.19 173 ALA A N 1
ATOM 1372 C CA . ALA A 1 173 ? 0.336 -2.658 10.897 1.00 90.19 173 ALA A CA 1
ATOM 1373 C C . ALA A 1 173 ? 1.201 -1.482 10.440 1.00 90.19 173 ALA A C 1
ATOM 1375 O O . ALA A 1 173 ? 2.007 -1.668 9.540 1.00 90.19 173 ALA A O 1
ATOM 1376 N N . THR A 1 174 ? 1.100 -0.308 11.074 1.00 85.94 174 THR A N 1
ATOM 1377 C CA . THR A 1 174 ? 1.971 0.839 10.753 1.00 85.94 174 THR A CA 1
ATOM 1378 C C . THR A 1 174 ? 3.431 0.496 11.033 1.00 85.94 174 THR A C 1
ATOM 1380 O O . THR A 1 174 ? 4.280 0.679 10.168 1.00 85.94 174 THR A O 1
ATOM 1383 N N . PHE A 1 175 ? 3.719 -0.075 12.201 1.00 83.56 175 PHE A N 1
ATOM 1384 C CA . PHE A 1 175 ? 5.063 -0.496 12.586 1.00 83.56 175 PHE A CA 1
ATOM 1385 C C . PHE A 1 175 ? 5.647 -1.548 11.631 1.00 83.56 175 PHE A C 1
ATOM 1387 O O . PHE A 1 175 ? 6.749 -1.380 11.116 1.00 83.56 175 PHE A O 1
ATOM 1394 N N . THR A 1 176 ? 4.891 -2.605 11.327 1.00 85.50 176 THR A N 1
ATOM 1395 C CA . THR A 1 176 ? 5.317 -3.653 10.390 1.00 85.50 176 THR A CA 1
ATOM 1396 C C . THR A 1 176 ? 5.479 -3.118 8.967 1.00 85.50 176 THR A C 1
ATOM 1398 O O . THR A 1 176 ? 6.388 -3.531 8.252 1.00 85.50 176 THR A O 1
ATOM 1401 N N . ASN A 1 177 ? 4.644 -2.160 8.558 1.00 85.31 177 ASN A N 1
ATOM 1402 C CA . ASN A 1 177 ? 4.765 -1.504 7.262 1.00 85.31 177 ASN A CA 1
ATOM 1403 C C . ASN A 1 177 ? 6.072 -0.700 7.166 1.00 85.31 177 ASN A C 1
ATOM 1405 O O . ASN A 1 177 ? 6.768 -0.787 6.160 1.00 85.31 177 ASN A O 1
ATOM 1409 N N . LEU A 1 178 ? 6.460 0.010 8.230 1.00 79.94 178 LEU A N 1
ATOM 1410 C CA . LEU A 1 178 ? 7.750 0.707 8.303 1.00 79.94 178 LEU A CA 1
ATOM 1411 C C . LEU A 1 178 ? 8.939 -0.264 8.307 1.00 79.94 178 LEU A C 1
ATOM 1413 O O . LEU A 1 178 ? 9.922 -0.033 7.604 1.00 79.94 178 LEU A O 1
ATOM 1417 N N . LEU A 1 179 ? 8.821 -1.389 9.017 1.00 76.50 179 LEU A N 1
ATOM 1418 C CA . LEU A 1 179 ? 9.823 -2.459 9.013 1.00 76.50 179 LEU A CA 1
ATOM 1419 C C . LEU A 1 179 ? 10.030 -3.117 7.640 1.00 76.50 179 LEU A C 1
ATOM 1421 O O . LEU A 1 179 ? 11.097 -3.670 7.393 1.00 76.50 179 LEU A O 1
ATOM 1425 N N . SER A 1 180 ? 9.048 -3.056 6.733 1.00 77.06 180 SER A N 1
ATOM 1426 C CA . SER A 1 180 ? 9.204 -3.584 5.367 1.00 77.06 180 SER A CA 1
ATOM 1427 C C . SER A 1 180 ? 10.231 -2.820 4.521 1.00 77.06 180 SER A C 1
ATOM 1429 O O . SER A 1 180 ? 10.572 -3.278 3.428 1.00 77.06 180 SER A O 1
ATOM 1431 N N . THR A 1 181 ? 10.672 -1.639 4.988 1.00 72.81 181 THR A N 1
ATOM 1432 C CA . THR A 1 181 ? 11.585 -0.719 4.282 1.00 72.81 181 THR A CA 1
ATOM 1433 C C . THR A 1 181 ? 11.188 -0.499 2.819 1.00 72.81 181 THR A C 1
ATOM 1435 O O . THR A 1 181 ? 12.005 -0.357 1.909 1.00 72.81 181 THR A O 1
ATOM 1438 N N . SER A 1 182 ? 9.882 -0.505 2.552 1.00 71.25 182 SER A N 1
ATOM 1439 C CA . SER A 1 182 ? 9.336 -0.221 1.235 1.00 71.25 182 SER A CA 1
ATOM 1440 C C . SER A 1 182 ? 9.104 1.274 1.068 1.00 71.25 182 SER A C 1
ATOM 1442 O O . SER A 1 182 ? 8.421 1.902 1.875 1.00 71.25 182 SER A O 1
ATOM 1444 N N . THR A 1 183 ? 9.603 1.843 -0.032 1.00 69.75 183 THR A N 1
ATOM 1445 C CA . THR A 1 183 ? 9.278 3.232 -0.406 1.00 69.75 183 THR A CA 1
ATOM 1446 C C . THR A 1 183 ? 7.771 3.465 -0.482 1.00 69.75 183 THR A C 1
ATOM 1448 O O . THR A 1 183 ? 7.292 4.502 -0.031 1.00 69.75 183 THR A O 1
ATOM 1451 N N . THR A 1 184 ? 7.008 2.467 -0.938 1.00 74.06 184 THR A N 1
ATOM 1452 C CA . THR A 1 184 ? 5.541 2.497 -0.938 1.00 74.06 184 THR A CA 1
ATOM 1453 C C . THR A 1 184 ? 4.983 2.674 0.472 1.00 74.06 184 THR A C 1
ATOM 1455 O O . THR A 1 184 ? 4.113 3.517 0.669 1.00 74.06 184 THR A O 1
ATOM 1458 N N . ALA A 1 185 ? 5.503 1.933 1.457 1.00 76.31 185 ALA A N 1
ATOM 1459 C CA . ALA A 1 185 ? 5.059 2.015 2.848 1.00 76.31 185 ALA A CA 1
ATOM 1460 C C . ALA A 1 185 ? 5.299 3.405 3.442 1.00 76.31 185 ALA A C 1
ATOM 1462 O O . ALA A 1 185 ? 4.392 3.997 4.033 1.00 76.31 185 ALA A O 1
ATOM 1463 N N . ILE A 1 186 ? 6.518 3.921 3.261 1.00 73.62 186 ILE A N 1
ATOM 1464 C CA . ILE A 1 186 ? 6.959 5.201 3.821 1.00 73.62 186 ILE A CA 1
ATOM 1465 C C . ILE A 1 186 ? 6.145 6.341 3.209 1.00 73.62 186 ILE A C 1
ATOM 1467 O O . ILE A 1 186 ? 5.501 7.094 3.937 1.00 73.62 186 ILE A O 1
ATOM 1471 N N . VAL A 1 187 ? 6.105 6.429 1.875 1.00 77.25 187 VAL A N 1
ATOM 1472 C CA . VAL A 1 187 ? 5.410 7.513 1.166 1.00 77.25 187 VAL A CA 1
ATOM 1473 C C . VAL A 1 187 ? 3.910 7.469 1.438 1.00 77.25 187 VAL A C 1
ATOM 1475 O O . VAL A 1 187 ? 3.318 8.494 1.779 1.00 77.25 187 VAL A O 1
ATOM 1478 N N . ALA A 1 188 ? 3.282 6.293 1.347 1.00 80.94 188 ALA A N 1
ATOM 1479 C CA . ALA A 1 188 ? 1.849 6.176 1.587 1.00 80.94 188 ALA A CA 1
ATOM 1480 C C . ALA A 1 188 ? 1.489 6.558 3.028 1.00 80.94 188 ALA A C 1
ATOM 1482 O O . ALA A 1 188 ? 0.530 7.292 3.237 1.00 80.94 188 ALA A O 1
ATOM 1483 N N . THR A 1 189 ? 2.258 6.128 4.029 1.00 80.06 189 THR A N 1
ATOM 1484 C CA . THR A 1 189 ? 1.973 6.476 5.432 1.00 80.06 189 THR A CA 1
ATOM 1485 C C . THR A 1 189 ? 2.184 7.974 5.680 1.00 80.06 189 THR A C 1
ATOM 1487 O O . THR A 1 189 ? 1.293 8.631 6.223 1.00 80.06 189 THR A O 1
ATOM 1490 N N . ALA A 1 190 ? 3.315 8.526 5.225 1.00 77.31 190 ALA A N 1
ATOM 1491 C CA . ALA A 1 190 ? 3.694 9.921 5.447 1.00 77.31 190 ALA A CA 1
ATOM 1492 C C . ALA A 1 190 ? 2.767 10.924 4.744 1.00 77.31 190 ALA A C 1
ATOM 1494 O O . ALA A 1 190 ? 2.470 11.972 5.307 1.00 77.31 190 ALA A O 1
ATOM 1495 N N . VAL A 1 191 ? 2.280 10.605 3.541 1.00 82.12 191 VAL A N 1
ATOM 1496 C CA . VAL A 1 191 ? 1.387 11.488 2.767 1.00 82.12 191 VAL A CA 1
ATOM 1497 C C . VAL A 1 191 ? -0.087 11.158 3.013 1.00 82.12 191 VAL A C 1
ATOM 1499 O O . VAL A 1 191 ? -0.921 12.048 3.187 1.00 82.12 191 VAL A O 1
ATOM 1502 N N . GLY A 1 192 ? -0.429 9.871 3.053 1.00 84.62 192 GLY A N 1
ATOM 1503 C CA . GLY A 1 192 ? -1.808 9.393 3.086 1.00 84.62 192 GLY A CA 1
ATOM 1504 C C . GLY A 1 192 ? -2.523 9.648 4.411 1.00 84.62 192 GLY A C 1
ATOM 1505 O O . GLY A 1 192 ? -3.676 10.081 4.396 1.00 84.62 192 GLY A O 1
ATOM 1506 N N . MET A 1 193 ? -1.865 9.448 5.562 1.00 83.69 193 MET A N 1
ATOM 1507 C CA . MET A 1 193 ? -2.508 9.719 6.858 1.00 83.69 193 MET A CA 1
ATOM 1508 C C . MET A 1 193 ? -2.853 11.210 7.041 1.00 83.69 193 MET A C 1
ATOM 1510 O O . MET A 1 193 ? -4.007 11.501 7.376 1.00 83.69 193 MET A O 1
ATOM 1514 N N . PRO A 1 194 ? -1.947 12.176 6.776 1.00 82.94 194 PRO A N 1
ATOM 1515 C CA . PRO A 1 194 ? -2.302 13.596 6.801 1.00 82.94 194 PRO A CA 1
ATOM 1516 C C . PRO A 1 194 ? -3.412 13.948 5.813 1.00 82.94 194 PRO A C 1
ATOM 1518 O O . PRO A 1 194 ? -4.361 14.638 6.186 1.00 82.94 194 PRO A O 1
ATOM 1521 N N . ALA A 1 195 ? -3.355 13.422 4.585 1.00 86.06 195 ALA A N 1
ATOM 1522 C CA . ALA A 1 195 ? -4.396 13.657 3.589 1.00 86.06 195 ALA A CA 1
ATOM 1523 C C . ALA A 1 195 ? -5.779 13.205 4.090 1.00 86.06 195 ALA A C 1
ATOM 1525 O O . ALA A 1 195 ? -6.766 13.920 3.922 1.00 86.06 195 ALA A O 1
ATOM 1526 N N . MET A 1 196 ? -5.868 12.066 4.784 1.00 84.50 196 MET A N 1
ATOM 1527 C CA . MET A 1 196 ? -7.124 11.599 5.380 1.00 84.50 196 MET A CA 1
ATOM 1528 C C . MET A 1 196 ? -7.650 12.523 6.488 1.00 84.50 196 MET A C 1
ATOM 1530 O O . MET A 1 196 ? -8.867 12.697 6.595 1.00 84.50 196 MET A O 1
ATOM 1534 N N . ILE A 1 197 ? -6.770 13.137 7.288 1.00 83.81 197 ILE A N 1
ATOM 1535 C CA . ILE A 1 197 ? -7.156 14.153 8.283 1.00 83.81 197 ILE A CA 1
ATOM 1536 C C . ILE A 1 197 ? -7.729 15.382 7.572 1.00 83.81 197 ILE A C 1
ATOM 1538 O O . ILE A 1 197 ? -8.828 15.824 7.915 1.00 83.81 197 ILE A O 1
ATOM 1542 N N . VAL A 1 198 ? -7.029 15.888 6.550 1.00 84.44 198 VAL A N 1
ATOM 1543 C CA . VAL A 1 198 ? -7.475 17.036 5.743 1.00 84.44 198 VAL A CA 1
ATOM 1544 C C . VAL A 1 198 ? -8.836 16.751 5.107 1.00 84.44 198 VAL A C 1
ATOM 1546 O O . VAL A 1 198 ? -9.740 17.576 5.202 1.00 84.44 198 VAL A O 1
ATOM 1549 N N . ILE A 1 199 ? -9.041 15.556 4.544 1.00 86.00 199 ILE A N 1
ATOM 1550 C CA . ILE A 1 199 ? -10.327 15.145 3.959 1.00 86.00 199 ILE A CA 1
ATOM 1551 C C . ILE A 1 199 ? -11.462 15.176 4.995 1.00 86.00 199 ILE A C 1
ATOM 1553 O O . ILE A 1 199 ? -12.577 15.582 4.663 1.00 86.00 199 ILE A O 1
ATOM 1557 N N . GLN A 1 200 ? -11.227 14.748 6.241 1.00 82.00 200 GLN A N 1
ATOM 1558 C CA . GLN A 1 200 ? -12.259 14.832 7.285 1.00 82.00 200 GLN A CA 1
ATOM 1559 C C . GLN A 1 200 ? -12.552 16.277 7.683 1.00 82.00 200 GLN A C 1
ATOM 1561 O O . GLN A 1 200 ? -13.722 16.637 7.837 1.00 82.00 200 GLN A O 1
ATOM 1566 N N . TRP A 1 201 ? -11.506 17.096 7.788 1.00 81.31 201 TRP A N 1
ATOM 1567 C CA . TRP A 1 201 ? -11.623 18.511 8.116 1.00 81.31 201 TRP A CA 1
ATOM 1568 C C . TRP A 1 201 ? -12.432 19.274 7.057 1.00 81.31 201 TRP A C 1
ATOM 1570 O O . TRP A 1 201 ? -13.423 19.915 7.398 1.00 81.31 201 TRP A O 1
ATOM 1580 N N . VAL A 1 202 ? -12.110 19.095 5.769 1.00 86.06 202 VAL A N 1
ATOM 1581 C CA . VAL A 1 202 ? -12.860 19.675 4.636 1.00 86.06 202 VAL A CA 1
ATOM 1582 C C . VAL A 1 202 ? -14.320 19.206 4.621 1.00 86.06 202 VAL A C 1
ATOM 1584 O O . VAL A 1 202 ? -15.219 19.952 4.248 1.00 86.06 202 VAL A O 1
ATOM 1587 N N . ARG A 1 203 ? -14.596 17.981 5.086 1.00 84.44 203 ARG A N 1
ATOM 1588 C CA . ARG A 1 203 ? -15.960 17.441 5.232 1.00 84.44 203 ARG A CA 1
ATOM 1589 C C . ARG A 1 203 ? -16.708 17.956 6.470 1.00 84.44 203 ARG A C 1
ATOM 1591 O O . ARG A 1 203 ? -17.742 17.382 6.821 1.00 84.44 203 ARG A O 1
ATOM 1598 N N . GLY A 1 204 ? -16.196 18.987 7.144 1.00 76.44 204 GLY A N 1
ATOM 1599 C CA . GLY A 1 204 ? -16.821 19.615 8.311 1.00 76.44 204 GLY A CA 1
ATOM 1600 C C . GLY A 1 204 ? -16.810 18.741 9.566 1.00 76.44 204 GLY A C 1
ATOM 1601 O O . GLY A 1 204 ? -17.543 19.006 10.515 1.00 76.44 204 GLY A O 1
ATOM 1602 N N . ARG A 1 205 ? -16.009 17.670 9.586 1.00 74.19 205 ARG A N 1
ATOM 1603 C CA . ARG A 1 205 ? -15.831 16.825 10.767 1.00 74.19 205 ARG A CA 1
ATOM 1604 C C . ARG A 1 205 ? -14.537 17.235 11.438 1.00 74.19 205 ARG A C 1
ATOM 1606 O O . ARG A 1 205 ? -13.475 16.858 10.959 1.00 74.19 205 ARG A O 1
ATOM 1613 N N . ALA A 1 206 ? -14.626 17.987 12.534 1.00 64.38 206 ALA A N 1
ATOM 1614 C CA . ALA A 1 206 ? -13.454 18.338 13.327 1.00 64.38 206 ALA A CA 1
ATOM 1615 C C . ALA A 1 206 ? -12.821 17.047 13.884 1.00 64.38 206 ALA A C 1
ATOM 1617 O O . ALA A 1 206 ? -13.429 16.388 14.736 1.00 64.38 206 ALA A O 1
ATOM 1618 N N . PRO A 1 207 ? -11.634 16.633 13.403 1.00 63.81 207 PRO A N 1
ATOM 1619 C CA . PRO A 1 207 ? -10.939 15.522 14.023 1.00 63.81 207 PRO A CA 1
ATOM 1620 C C . PRO A 1 207 ? -10.522 15.979 15.424 1.00 63.81 207 PRO A C 1
ATOM 1622 O O . PRO A 1 207 ? -9.914 17.034 15.582 1.00 63.81 207 PRO A O 1
ATOM 1625 N N . GLY A 1 208 ? -10.880 15.216 16.460 1.00 65.00 208 GLY A N 1
ATOM 1626 C CA . GLY A 1 208 ? -10.453 15.536 17.825 1.00 65.00 208 GLY A CA 1
ATOM 1627 C C . GLY A 1 208 ? -8.928 15.683 17.905 1.00 65.00 208 GLY A C 1
ATOM 1628 O O . GLY A 1 208 ? -8.212 14.958 17.221 1.00 65.00 208 GLY A O 1
ATOM 1629 N N . LEU A 1 209 ? -8.430 16.587 18.753 1.00 60.88 209 LEU A N 1
ATOM 1630 C CA . LEU A 1 209 ? -7.002 16.940 18.870 1.00 60.88 209 LEU A CA 1
ATOM 1631 C C . LEU A 1 209 ? -6.061 15.721 18.983 1.00 60.88 209 LEU A C 1
ATOM 1633 O O . LEU A 1 209 ? -5.000 15.701 18.367 1.00 60.88 209 LEU A O 1
ATOM 1637 N N . GLY A 1 210 ? -6.478 14.654 19.674 1.00 62.28 210 GLY A N 1
ATOM 1638 C CA . GLY A 1 210 ? -5.701 13.407 19.768 1.00 62.28 210 GLY A CA 1
ATOM 1639 C C . GLY A 1 210 ? -5.551 12.626 18.451 1.00 62.28 210 GLY A C 1
ATOM 1640 O O . GLY A 1 210 ? -4.627 11.836 18.311 1.00 62.28 210 GLY A O 1
ATOM 1641 N N . LEU A 1 211 ? -6.428 12.844 17.466 1.00 62.38 211 LEU A N 1
ATOM 1642 C CA . LEU A 1 211 ? -6.363 12.223 16.134 1.00 62.38 211 LEU A CA 1
ATOM 1643 C C . LEU A 1 211 ? -5.400 12.969 15.205 1.00 62.38 211 LEU A C 1
ATOM 1645 O O . LEU A 1 211 ? -4.703 12.339 14.414 1.00 62.38 211 LEU A O 1
ATOM 1649 N N . ILE A 1 212 ? -5.331 14.296 15.342 1.00 60.25 212 ILE A N 1
ATOM 1650 C CA . ILE A 1 212 ? -4.300 15.128 14.707 1.00 60.25 212 ILE A CA 1
ATOM 1651 C C . ILE A 1 212 ? -2.932 14.761 15.297 1.00 60.25 212 ILE A C 1
ATOM 1653 O O . ILE A 1 212 ? -1.980 14.526 14.554 1.00 60.25 212 ILE A O 1
ATOM 1657 N N . GLY A 1 213 ? -2.875 14.592 16.624 1.00 62.78 213 GLY A N 1
ATOM 1658 C CA . GLY A 1 213 ? -1.709 14.065 17.328 1.00 62.78 213 GLY A CA 1
ATOM 1659 C C . GLY A 1 213 ? -1.282 12.681 16.836 1.00 62.78 213 GLY A C 1
ATOM 1660 O O . GLY A 1 213 ? -0.092 12.453 16.696 1.00 62.78 213 GLY A O 1
ATOM 1661 N N . LEU A 1 214 ? -2.215 11.783 16.492 1.00 65.94 214 LEU A N 1
ATOM 1662 C CA . LEU A 1 214 ? -1.889 10.457 15.949 1.00 65.94 214 LEU A CA 1
ATOM 1663 C C . LEU A 1 214 ? -1.264 10.526 14.547 1.00 65.94 214 LEU A C 1
ATOM 1665 O O . LEU A 1 214 ? -0.318 9.796 14.275 1.00 65.94 214 LEU A O 1
ATOM 1669 N N . GLY A 1 215 ? -1.761 11.400 13.664 1.00 61.66 215 GLY A N 1
ATOM 1670 C CA . GLY A 1 215 ? -1.175 11.598 12.332 1.00 61.66 215 GLY A CA 1
ATOM 1671 C C . GLY A 1 215 ? 0.224 12.213 12.395 1.00 61.66 215 GL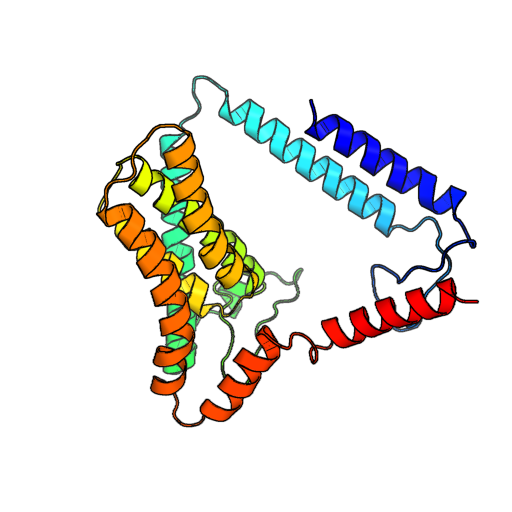Y A C 1
ATOM 1672 O O . GLY A 1 215 ? 1.141 11.739 11.730 1.00 61.66 215 GLY A O 1
ATOM 1673 N N . LEU A 1 216 ? 0.411 13.216 13.259 1.00 62.75 216 LEU A N 1
ATOM 1674 C CA . LEU A 1 216 ? 1.726 13.808 13.528 1.00 62.75 216 LEU A CA 1
ATOM 1675 C C . LEU A 1 216 ? 2.667 12.812 14.210 1.00 62.75 216 LEU A C 1
ATOM 1677 O O . LEU A 1 216 ? 3.829 12.722 13.833 1.00 62.75 216 LEU A O 1
ATOM 1681 N N . ALA A 1 217 ? 2.166 12.019 15.158 1.00 65.88 217 ALA A N 1
ATOM 1682 C CA . ALA A 1 217 ? 2.919 10.947 15.791 1.00 65.88 217 ALA A CA 1
ATOM 1683 C C . ALA A 1 217 ? 3.272 9.838 14.800 1.00 65.88 217 ALA A C 1
ATOM 1685 O O . ALA A 1 217 ? 4.325 9.250 14.953 1.00 65.88 217 ALA A O 1
ATOM 1686 N N . ALA A 1 218 ? 2.460 9.561 13.778 1.00 64.44 218 ALA A N 1
ATOM 1687 C CA . ALA A 1 218 ? 2.803 8.601 12.732 1.00 64.44 218 ALA A CA 1
ATOM 1688 C C . ALA A 1 218 ? 3.900 9.137 11.800 1.00 64.44 218 ALA A C 1
ATOM 1690 O O . ALA A 1 218 ? 4.816 8.389 11.467 1.00 64.44 218 ALA A O 1
ATOM 1691 N N . ILE A 1 219 ? 3.866 10.424 11.430 1.00 63.72 219 ILE A N 1
ATOM 1692 C CA . ILE A 1 219 ? 4.955 11.084 10.683 1.00 63.72 219 ILE A CA 1
ATOM 1693 C C . ILE A 1 219 ? 6.243 11.084 11.513 1.00 63.72 219 ILE A C 1
ATOM 1695 O O . ILE A 1 219 ? 7.293 10.661 11.033 1.00 63.72 219 ILE A O 1
ATOM 1699 N N . LEU A 1 220 ? 6.150 11.509 12.776 1.00 64.94 220 LEU A N 1
ATOM 1700 C CA . LEU A 1 220 ? 7.277 11.537 13.702 1.00 64.94 220 LEU A CA 1
ATOM 1701 C C . LEU A 1 220 ? 7.793 10.133 13.981 1.00 64.94 220 LEU A C 1
ATOM 1703 O O . LEU A 1 220 ? 8.990 9.932 13.899 1.00 64.94 220 LEU A O 1
ATOM 1707 N N . ALA A 1 221 ? 6.929 9.150 14.232 1.00 65.00 221 ALA A N 1
ATOM 1708 C CA . ALA A 1 221 ? 7.322 7.758 14.417 1.00 65.00 221 ALA A CA 1
ATOM 1709 C C . ALA A 1 221 ? 7.942 7.187 13.146 1.00 65.00 221 ALA A C 1
ATOM 1711 O O . ALA A 1 221 ? 8.893 6.444 13.262 1.00 65.00 221 ALA A O 1
ATOM 1712 N N . THR A 1 222 ? 7.491 7.559 11.947 1.00 61.62 222 THR A N 1
ATOM 1713 C CA . THR A 1 222 ? 8.142 7.150 10.690 1.00 61.62 222 THR A CA 1
ATOM 1714 C C . THR A 1 222 ? 9.563 7.711 10.596 1.00 61.62 222 THR A C 1
ATOM 1716 O O . THR A 1 222 ? 10.500 6.966 10.312 1.00 61.62 222 THR A O 1
ATOM 1719 N N . GLY A 1 223 ? 9.743 8.999 10.911 1.00 58.41 223 GLY A N 1
ATOM 1720 C CA . GLY A 1 223 ? 11.060 9.640 10.957 1.00 58.41 223 GLY A CA 1
ATOM 1721 C C . GLY A 1 223 ? 11.961 9.090 12.068 1.00 58.41 223 GLY A C 1
ATOM 1722 O O . GLY A 1 223 ? 13.137 8.840 11.838 1.00 58.41 223 GLY A O 1
ATOM 1723 N N . LEU A 1 224 ? 11.406 8.842 13.255 1.00 60.34 224 LEU A N 1
ATOM 1724 C CA . LEU A 1 224 ? 12.115 8.341 14.435 1.00 60.34 224 LEU A CA 1
ATOM 1725 C C . LEU A 1 224 ? 12.443 6.846 14.318 1.00 60.34 224 LEU A C 1
ATOM 1727 O O . LEU A 1 224 ? 13.486 6.394 14.771 1.00 60.34 224 LEU A O 1
ATOM 1731 N N . PHE A 1 225 ? 11.567 6.063 13.687 1.00 61.72 225 PHE A N 1
ATOM 1732 C CA . PHE A 1 225 ? 11.785 4.647 13.401 1.00 61.72 225 PHE A CA 1
ATOM 1733 C C . PHE A 1 225 ? 12.953 4.468 12.430 1.00 61.72 225 PHE A C 1
ATOM 1735 O O . PHE A 1 225 ? 13.828 3.637 12.671 1.00 61.72 225 PHE A O 1
ATOM 1742 N N . GLY A 1 226 ? 13.007 5.311 11.391 1.00 55.47 226 GLY A N 1
ATOM 1743 C CA . GLY A 1 226 ? 14.135 5.383 10.466 1.00 55.47 226 GLY A CA 1
ATOM 1744 C C . GLY A 1 226 ? 15.454 5.777 11.141 1.00 55.47 226 GLY A C 1
ATOM 1745 O O . GLY A 1 226 ? 16.502 5.276 10.746 1.00 55.47 226 GLY A O 1
ATOM 1746 N N . THR A 1 227 ? 15.417 6.621 12.179 1.00 52.91 227 THR A N 1
ATOM 1747 C CA . THR A 1 227 ? 16.632 7.149 12.828 1.00 52.91 227 THR A CA 1
ATOM 1748 C C . THR A 1 227 ? 17.065 6.425 14.105 1.00 52.91 227 THR A C 1
ATOM 1750 O O . THR A 1 227 ? 18.240 6.512 14.440 1.00 52.91 227 THR A O 1
ATOM 1753 N N . MET A 1 228 ? 16.186 5.715 14.827 1.00 48.75 228 MET A N 1
ATOM 1754 C CA . MET A 1 228 ? 16.497 5.165 16.164 1.00 48.75 228 MET A CA 1
ATOM 1755 C C . MET A 1 228 ? 16.475 3.636 16.271 1.00 48.75 228 MET A C 1
ATOM 1757 O O . MET A 1 228 ? 17.285 3.081 17.011 1.00 48.75 228 MET A O 1
ATOM 1761 N N . ILE A 1 229 ? 15.589 2.928 15.561 1.00 50.38 229 ILE A N 1
ATOM 1762 C CA . ILE A 1 229 ? 15.473 1.461 15.712 1.00 50.38 229 ILE A CA 1
ATOM 1763 C C . ILE A 1 229 ? 16.467 0.716 14.815 1.00 50.38 229 ILE A C 1
ATOM 1765 O O . ILE A 1 229 ? 16.978 -0.332 15.201 1.00 50.38 229 ILE A O 1
ATOM 1769 N N . LEU A 1 230 ? 16.826 1.292 13.669 1.00 48.72 230 LEU A N 1
ATOM 1770 C CA . LEU A 1 230 ? 17.836 0.722 12.778 1.00 48.72 230 LEU A CA 1
ATOM 1771 C C . LEU A 1 230 ? 19.263 0.746 13.376 1.00 48.72 230 LEU A C 1
ATOM 1773 O O . LEU A 1 230 ? 19.923 -0.291 13.319 1.00 48.72 230 LEU A O 1
ATOM 1777 N N . PRO A 1 231 ? 19.743 1.825 14.032 1.00 48.56 231 PRO A N 1
ATOM 1778 C CA . PRO A 1 231 ? 21.076 1.823 14.652 1.00 48.56 231 PRO A CA 1
ATOM 1779 C C . PRO A 1 231 ? 21.178 0.975 15.930 1.00 48.56 231 PRO A C 1
ATOM 1781 O O . PRO A 1 231 ? 22.249 0.462 16.247 1.00 48.56 231 PRO A O 1
ATOM 1784 N N . ALA A 1 232 ? 20.083 0.827 16.685 1.00 48.03 232 ALA A N 1
ATOM 1785 C CA . ALA A 1 232 ? 20.096 0.172 17.996 1.00 48.03 232 ALA A CA 1
ATOM 1786 C C . ALA A 1 232 ? 20.136 -1.367 17.927 1.00 48.03 232 ALA A C 1
ATOM 1788 O O . ALA A 1 232 ? 20.551 -2.011 18.889 1.00 48.03 232 ALA A O 1
ATOM 1789 N N . VAL A 1 233 ? 19.717 -1.964 16.806 1.00 48.84 233 VAL A N 1
ATOM 1790 C CA . VAL A 1 233 ? 19.606 -3.427 16.651 1.00 48.84 233 VAL A CA 1
ATOM 1791 C C . VAL A 1 233 ? 20.880 -4.055 16.062 1.00 48.84 233 VAL A C 1
ATOM 1793 O O . VAL A 1 233 ? 21.110 -5.250 16.238 1.00 48.84 233 VAL A O 1
ATOM 1796 N N . ALA A 1 234 ? 21.769 -3.267 15.450 1.00 44.97 234 ALA A N 1
ATOM 1797 C CA . ALA A 1 234 ? 23.093 -3.730 15.038 1.00 44.97 234 ALA A CA 1
ATOM 1798 C C . ALA A 1 234 ? 24.088 -2.553 14.919 1.00 44.97 234 ALA A C 1
ATOM 1800 O O . ALA A 1 234 ? 24.016 -1.790 13.960 1.00 44.97 234 ALA A O 1
ATOM 1801 N N . PRO A 1 235 ? 25.089 -2.413 15.809 1.00 50.28 235 PRO A N 1
ATOM 1802 C CA . PRO A 1 235 ? 26.077 -1.327 15.724 1.00 50.28 235 PRO A CA 1
ATOM 1803 C C . PRO A 1 235 ? 26.982 -1.386 14.473 1.00 50.28 235 PRO A C 1
ATOM 1805 O O . PRO A 1 235 ? 27.660 -0.412 14.158 1.00 50.28 235 PRO A O 1
ATOM 1808 N N . LYS A 1 236 ? 26.974 -2.498 13.719 1.00 48.44 236 LYS A N 1
ATOM 1809 C CA . LYS A 1 236 ? 27.652 -2.629 12.412 1.00 48.44 236 LYS A CA 1
ATOM 1810 C C . LYS A 1 236 ? 26.853 -2.028 11.238 1.00 48.44 236 LYS A C 1
ATOM 1812 O O . LYS A 1 236 ? 27.402 -1.881 10.154 1.00 48.44 236 LYS A O 1
ATOM 1817 N N . LEU A 1 237 ? 25.601 -1.617 11.468 1.00 45.91 237 LEU A N 1
ATOM 1818 C CA . LEU A 1 237 ? 24.645 -1.168 10.450 1.00 45.91 237 LEU A CA 1
ATOM 1819 C C . LEU A 1 237 ? 24.774 0.314 10.061 1.00 45.91 237 LEU A C 1
ATOM 1821 O O . LEU A 1 237 ? 24.124 0.746 9.121 1.00 45.91 237 LEU A O 1
ATOM 1825 N N . ASN A 1 238 ? 25.595 1.122 10.739 1.00 47.00 238 ASN A N 1
ATOM 1826 C CA . ASN A 1 238 ? 25.686 2.561 10.442 1.00 47.00 238 ASN A CA 1
ATOM 1827 C C . ASN A 1 238 ? 26.119 2.863 8.995 1.00 47.00 238 ASN A C 1
ATOM 1829 O O . ASN A 1 238 ? 25.701 3.873 8.435 1.00 47.00 238 ASN A O 1
ATOM 1833 N N . ARG A 1 239 ? 26.907 1.977 8.371 1.00 47.44 239 ARG A N 1
ATOM 1834 C CA . ARG A 1 239 ? 27.318 2.103 6.963 1.00 47.44 239 ARG A CA 1
ATOM 1835 C C . ARG A 1 239 ? 26.181 1.724 6.007 1.00 47.44 239 ARG A C 1
ATOM 1837 O O . ARG A 1 239 ? 25.835 2.505 5.131 1.00 47.44 239 ARG A O 1
ATOM 1844 N N . ALA A 1 240 ? 25.512 0.610 6.293 1.00 44.44 240 ALA A N 1
ATOM 1845 C CA . ALA A 1 240 ? 24.302 0.171 5.607 1.00 44.44 240 ALA A CA 1
ATOM 1846 C C . ALA A 1 240 ? 23.135 1.169 5.736 1.00 44.44 240 ALA A C 1
ATOM 1848 O O . ALA A 1 240 ? 22.339 1.284 4.822 1.00 44.44 240 ALA A O 1
ATOM 1849 N N . ILE A 1 241 ? 23.012 1.911 6.842 1.00 46.00 241 ILE A N 1
ATOM 1850 C CA . ILE A 1 241 ? 21.980 2.945 7.035 1.00 46.00 241 ILE A CA 1
ATOM 1851 C C . ILE A 1 241 ? 22.277 4.180 6.189 1.00 46.00 241 ILE A C 1
ATOM 1853 O O . ILE A 1 241 ? 21.345 4.723 5.600 1.00 46.00 241 ILE A O 1
ATOM 1857 N N . TYR A 1 242 ? 23.543 4.604 6.093 1.00 49.16 242 TYR A N 1
ATOM 1858 C CA . TYR A 1 242 ? 23.933 5.609 5.103 1.00 49.16 242 TYR A CA 1
ATOM 1859 C C . TYR A 1 242 ? 23.544 5.129 3.704 1.00 49.16 242 TYR A C 1
ATOM 1861 O O . TYR A 1 242 ? 22.888 5.873 2.997 1.00 49.16 242 TYR A O 1
ATOM 1869 N N . GLU A 1 243 ? 23.790 3.864 3.365 1.00 49.47 243 GLU A N 1
ATOM 1870 C CA . GLU A 1 243 ? 23.405 3.269 2.076 1.00 49.47 243 GLU A CA 1
ATOM 1871 C C . GLU A 1 243 ? 21.889 3.040 1.900 1.00 49.47 243 GLU A C 1
ATOM 1873 O O . GLU A 1 243 ? 21.409 3.052 0.777 1.00 49.47 243 GLU A O 1
ATOM 1878 N N . VAL A 1 244 ? 21.099 2.847 2.963 1.00 49.94 244 VAL A N 1
ATOM 1879 C CA . VAL A 1 244 ? 19.628 2.694 2.903 1.00 49.94 244 VAL A CA 1
ATOM 1880 C C . VAL A 1 244 ? 18.963 4.055 2.785 1.00 49.94 244 VAL A C 1
ATOM 1882 O O . VAL A 1 244 ? 18.032 4.209 2.002 1.00 49.94 244 VAL A O 1
ATOM 1885 N N . VAL A 1 245 ? 19.400 5.033 3.579 1.00 51.06 245 VAL A N 1
ATOM 1886 C CA . VAL A 1 245 ? 18.873 6.400 3.551 1.00 51.06 245 VAL A CA 1
ATOM 1887 C C . VAL A 1 245 ? 19.328 7.091 2.276 1.00 51.06 245 VAL A C 1
ATOM 1889 O O . VAL A 1 245 ? 18.480 7.685 1.622 1.00 51.06 245 VAL A O 1
ATOM 1892 N N . GLN A 1 246 ? 20.592 6.934 1.866 1.00 49.94 246 GLN A N 1
ATOM 1893 C CA . GLN A 1 246 ? 21.038 7.321 0.529 1.00 49.94 246 GLN A CA 1
ATOM 1894 C C . GLN A 1 246 ? 20.332 6.474 -0.521 1.00 49.94 246 GLN A C 1
ATOM 1896 O O . GLN A 1 246 ? 19.516 7.027 -1.214 1.00 49.94 246 GLN A O 1
ATOM 1901 N N . GLY A 1 247 ? 20.420 5.151 -0.578 1.00 49.81 247 GLY A N 1
ATOM 1902 C CA . GLY A 1 247 ? 19.728 4.351 -1.608 1.00 49.81 247 GLY A CA 1
ATOM 1903 C C . GLY A 1 247 ? 18.199 4.540 -1.701 1.00 49.81 247 GLY A C 1
ATOM 1904 O O . GLY A 1 247 ? 17.596 4.277 -2.742 1.00 49.81 247 GLY A O 1
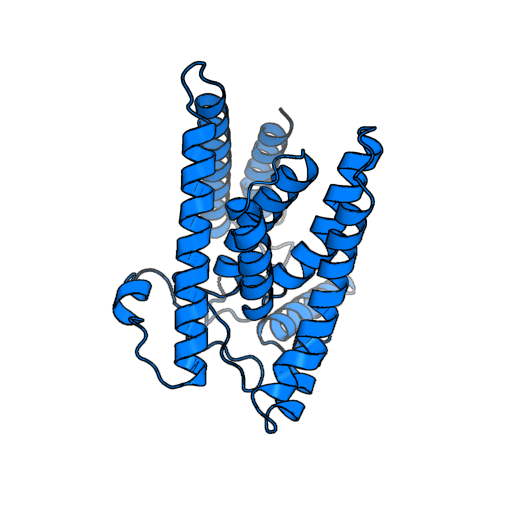ATOM 1905 N N . THR A 1 248 ? 17.541 5.010 -0.633 1.00 52.41 248 THR A N 1
ATOM 1906 C CA . THR A 1 248 ? 16.119 5.396 -0.640 1.00 52.41 248 THR A CA 1
ATOM 1907 C C . THR A 1 248 ? 15.895 6.857 -1.048 1.00 52.41 248 THR A C 1
ATOM 1909 O O . THR A 1 248 ? 14.904 7.132 -1.729 1.00 52.41 248 THR A O 1
ATOM 1912 N N . ALA A 1 249 ? 16.762 7.785 -0.628 1.00 50.53 249 ALA A N 1
ATOM 1913 C CA . ALA A 1 249 ? 16.708 9.208 -0.982 1.00 50.53 249 ALA A CA 1
ATOM 1914 C C . ALA A 1 249 ? 17.388 9.484 -2.339 1.00 50.53 249 ALA A C 1
ATOM 1916 O O . ALA A 1 249 ? 16.749 9.968 -3.265 1.00 50.53 249 ALA A O 1
ATOM 1917 N N . GLU A 1 250 ? 18.648 9.087 -2.476 1.00 48.41 250 GLU A N 1
ATOM 1918 C CA . GLU A 1 250 ? 19.389 8.769 -3.701 1.00 48.41 250 GLU A CA 1
ATOM 1919 C C . GLU A 1 250 ? 18.936 7.407 -4.235 1.00 48.41 250 GLU A C 1
ATOM 1921 O O . GLU A 1 250 ? 19.684 6.428 -4.291 1.00 48.41 250 GLU A O 1
ATOM 1926 N N . LYS A 1 251 ? 17.701 7.338 -4.730 1.00 44.81 251 LYS A N 1
ATOM 1927 C CA . LYS A 1 251 ? 17.250 6.223 -5.575 1.00 44.81 251 LYS A CA 1
ATOM 1928 C C . LYS A 1 251 ? 18.043 6.129 -6.893 1.00 44.81 251 LYS A C 1
ATOM 1930 O O . LYS A 1 251 ? 17.510 5.579 -7.842 1.00 44.81 251 LYS A O 1
ATOM 1935 N N . GLU A 1 252 ? 19.265 6.669 -6.940 1.00 46.59 252 GLU A N 1
ATOM 1936 C CA . GLU A 1 252 ? 20.140 6.881 -8.082 1.00 46.59 252 GLU A CA 1
ATOM 1937 C C . GLU A 1 252 ? 21.133 5.733 -8.351 1.00 46.59 252 GLU A C 1
ATOM 1939 O O . GLU A 1 252 ? 21.832 5.754 -9.353 1.00 46.59 252 GLU A O 1
ATOM 1944 N N . GLN A 1 253 ? 21.224 4.725 -7.476 1.00 42.34 253 GLN A N 1
ATOM 1945 C CA . GLN A 1 253 ? 22.215 3.634 -7.600 1.00 42.34 253 GLN A CA 1
ATOM 1946 C C . GLN A 1 253 ? 21.596 2.228 -7.576 1.00 42.34 253 GLN A C 1
ATOM 1948 O O . GLN A 1 253 ? 22.226 1.252 -7.180 1.00 42.34 253 GLN A O 1
ATOM 1953 N N . THR A 1 254 ? 20.321 2.096 -7.944 1.00 53.06 254 THR A N 1
ATOM 1954 C CA . THR A 1 254 ? 19.707 0.770 -8.144 1.00 53.06 254 THR A CA 1
ATOM 1955 C C . THR A 1 254 ? 19.830 0.377 -9.615 1.00 53.06 254 THR A C 1
ATOM 1957 O O . THR A 1 254 ? 19.669 1.246 -10.465 1.00 53.06 254 THR A O 1
ATOM 1960 N N . ASP A 1 255 ? 19.955 -0.914 -9.946 1.00 52.22 255 ASP A N 1
ATOM 1961 C CA . ASP A 1 255 ? 19.859 -1.397 -11.341 1.00 52.22 255 ASP A CA 1
ATOM 1962 C C . ASP A 1 255 ? 18.620 -0.831 -12.061 1.00 52.22 255 ASP A C 1
ATOM 1964 O O . ASP A 1 255 ? 18.666 -0.434 -13.222 1.00 52.22 255 ASP A O 1
ATOM 1968 N N . SER A 1 256 ? 17.492 -0.720 -11.347 1.00 50.16 256 SER A N 1
ATOM 1969 C CA . SER A 1 256 ? 16.273 -0.107 -11.882 1.00 50.16 256 SER A CA 1
ATOM 1970 C C . SER A 1 256 ? 16.400 1.396 -12.147 1.00 50.16 256 SER A C 1
ATOM 1972 O O . SER A 1 256 ? 15.632 1.899 -12.963 1.00 50.16 256 SER A O 1
ATOM 1974 N N . TYR A 1 257 ? 17.257 2.121 -11.434 1.00 55.78 257 TYR A N 1
ATOM 1975 C CA . TYR A 1 257 ? 17.524 3.530 -11.703 1.00 55.78 257 TYR A CA 1
ATOM 1976 C C . TYR A 1 257 ? 18.503 3.689 -12.845 1.00 55.78 257 TYR A C 1
ATOM 1978 O O . TYR A 1 257 ? 18.199 4.442 -13.749 1.00 55.78 257 TYR A O 1
ATOM 1986 N N . ASP A 1 258 ? 19.610 2.949 -12.867 1.00 62.25 258 ASP A N 1
ATOM 1987 C CA . ASP A 1 258 ? 20.573 3.037 -13.967 1.00 62.25 258 ASP A CA 1
ATOM 1988 C C . ASP A 1 258 ? 19.913 2.730 -15.308 1.00 62.25 258 ASP A C 1
ATOM 1990 O O . ASP A 1 258 ? 20.156 3.417 -16.297 1.00 62.25 258 ASP A O 1
ATOM 1994 N N . VAL A 1 259 ? 19.007 1.749 -15.330 1.00 64.38 259 VAL A N 1
ATOM 1995 C CA . VAL A 1 259 ? 18.185 1.452 -16.504 1.00 64.38 259 VAL A CA 1
ATOM 1996 C C . VAL A 1 259 ? 17.253 2.622 -16.846 1.00 64.38 259 VAL A C 1
ATOM 1998 O O . VAL A 1 259 ? 17.213 3.023 -18.001 1.00 64.38 259 VAL A O 1
ATOM 2001 N N . ARG A 1 260 ? 16.544 3.221 -15.877 1.00 66.62 260 ARG A N 1
ATOM 2002 C CA . ARG A 1 260 ? 15.630 4.358 -16.130 1.00 66.62 260 ARG A CA 1
ATOM 2003 C C . ARG A 1 260 ? 16.360 5.636 -16.536 1.00 66.62 260 ARG A C 1
ATOM 2005 O O . ARG A 1 260 ? 15.922 6.314 -17.444 1.00 66.62 260 ARG A O 1
ATOM 2012 N N . THR A 1 261 ? 17.492 5.928 -15.918 1.00 69.88 261 THR A N 1
ATOM 2013 C CA . THR A 1 261 ? 18.328 7.092 -16.213 1.00 69.88 261 THR A CA 1
ATOM 2014 C C . THR A 1 261 ? 18.993 6.958 -17.575 1.00 69.88 261 THR A C 1
ATOM 2016 O O . THR A 1 261 ? 19.123 7.953 -18.280 1.00 69.88 261 THR A O 1
ATOM 2019 N N . ARG A 1 262 ? 19.377 5.740 -17.986 1.00 70.00 262 ARG A N 1
ATOM 2020 C CA . ARG A 1 262 ? 19.766 5.473 -19.380 1.00 70.00 262 ARG A CA 1
ATOM 2021 C C . ARG A 1 262 ? 18.589 5.687 -20.328 1.00 70.00 262 ARG A C 1
ATOM 2023 O O . ARG A 1 262 ? 18.748 6.413 -21.292 1.00 70.00 262 ARG A O 1
ATOM 2030 N N . MET A 1 263 ? 17.402 5.160 -20.014 1.00 69.00 263 MET A N 1
ATOM 2031 C CA . MET A 1 263 ? 16.193 5.399 -20.819 1.00 69.00 263 MET A CA 1
ATOM 2032 C C . MET A 1 263 ? 15.876 6.894 -20.973 1.00 69.00 263 MET A C 1
ATOM 2034 O O . MET A 1 263 ? 15.540 7.336 -22.070 1.00 69.00 263 MET A O 1
ATOM 2038 N N . ASP A 1 264 ? 15.991 7.665 -19.890 1.00 73.75 264 ASP A N 1
ATOM 2039 C CA . ASP A 1 264 ? 15.729 9.103 -19.875 1.00 73.75 264 ASP A CA 1
ATOM 2040 C C . ASP A 1 264 ? 16.787 9.872 -20.682 1.00 73.75 264 ASP A C 1
ATOM 2042 O O . ASP A 1 264 ? 16.430 10.761 -21.452 1.00 73.75 264 ASP A O 1
ATOM 2046 N N . ARG A 1 265 ? 18.075 9.514 -20.558 1.00 73.44 265 ARG A N 1
ATOM 2047 C CA . ARG A 1 265 ? 19.163 10.117 -21.350 1.00 73.44 265 ARG A CA 1
ATOM 2048 C C . ARG A 1 265 ? 19.027 9.807 -22.836 1.00 73.44 265 ARG A C 1
ATOM 2050 O O . ARG A 1 265 ? 19.023 10.738 -23.629 1.00 73.44 265 ARG A O 1
ATOM 2057 N N . ASP A 1 266 ? 18.794 8.548 -23.192 1.00 73.38 266 ASP A N 1
ATOM 2058 C CA . ASP A 1 266 ? 18.600 8.138 -24.586 1.00 73.38 266 ASP A CA 1
ATOM 2059 C C . ASP A 1 266 ? 17.384 8.845 -25.212 1.00 73.38 266 ASP A C 1
ATOM 2061 O O . ASP A 1 266 ? 17.404 9.220 -26.380 1.00 73.38 266 ASP A O 1
ATOM 2065 N N . SER A 1 267 ? 16.325 9.082 -24.429 1.00 67.69 267 SER A N 1
ATOM 2066 C CA . SER A 1 267 ? 15.146 9.825 -24.898 1.00 67.69 267 SER A CA 1
ATOM 2067 C C . SER A 1 267 ? 15.434 11.311 -25.138 1.00 67.69 267 SER A C 1
ATOM 2069 O O . SER A 1 267 ? 14.818 11.915 -26.015 1.00 67.69 267 SER A O 1
ATOM 2071 N N . ILE A 1 268 ? 16.337 11.910 -24.354 1.00 72.44 268 ILE A N 1
ATOM 2072 C CA . ILE A 1 268 ? 16.777 13.298 -24.530 1.00 72.44 268 ILE A CA 1
ATOM 2073 C C . ILE A 1 268 ? 17.667 13.408 -25.767 1.00 72.44 268 ILE A C 1
ATOM 2075 O O . ILE A 1 268 ? 17.429 14.288 -26.589 1.00 72.44 268 ILE A O 1
ATOM 2079 N N . ASP A 1 269 ? 18.632 12.504 -25.930 1.00 71.12 269 ASP A N 1
ATOM 2080 C CA . ASP A 1 269 ? 19.566 12.527 -27.058 1.00 71.12 269 ASP A CA 1
ATOM 2081 C C . ASP A 1 269 ? 18.820 12.388 -28.400 1.00 71.12 269 ASP A C 1
ATOM 2083 O O . ASP A 1 269 ? 19.058 13.169 -29.316 1.00 71.12 269 ASP A O 1
ATOM 2087 N N . VAL A 1 270 ? 17.809 11.512 -28.477 1.00 65.38 270 VAL A N 1
ATOM 2088 C CA . VAL A 1 270 ? 16.939 11.369 -29.665 1.00 65.38 270 VAL A CA 1
ATOM 2089 C C . VAL A 1 270 ? 16.048 12.596 -29.919 1.00 65.38 270 VAL A C 1
ATOM 2091 O O . VAL A 1 270 ? 15.629 12.825 -31.049 1.00 65.38 270 VAL A O 1
ATOM 2094 N N . ALA A 1 271 ? 15.717 13.394 -28.899 1.00 61.38 271 ALA A N 1
ATOM 2095 C CA . ALA A 1 271 ? 14.874 14.582 -29.065 1.00 61.38 271 ALA A CA 1
ATOM 2096 C C . ALA A 1 271 ? 15.638 15.812 -29.592 1.00 61.38 271 ALA A C 1
ATOM 2098 O O . ALA A 1 271 ? 15.000 16.781 -30.014 1.00 61.38 271 ALA A O 1
ATOM 2099 N N . PHE A 1 272 ? 16.974 15.796 -29.523 1.00 58.66 272 PHE A N 1
ATOM 2100 C CA . PHE A 1 272 ? 17.848 16.900 -29.935 1.00 58.66 272 PHE A CA 1
ATOM 2101 C C . PHE A 1 272 ? 18.685 16.603 -31.197 1.00 58.66 272 PHE A C 1
ATOM 2103 O O . PHE A 1 272 ? 19.461 17.471 -31.607 1.00 58.66 272 PHE A O 1
ATOM 2110 N N . GLU A 1 273 ? 18.499 15.436 -31.822 1.00 53.56 273 GLU A N 1
ATOM 2111 C CA . GLU A 1 273 ? 18.931 15.114 -33.197 1.00 53.56 273 GLU A CA 1
ATOM 2112 C C . GLU A 1 273 ? 17.838 15.435 -34.232 1.00 53.56 273 GLU A C 1
ATOM 2114 O O . GLU A 1 273 ? 18.201 15.938 -35.323 1.00 53.56 273 GLU A O 1
#

Radius of gyration: 22.29 Å; chains: 1; bounding box: 57×43×58 Å